Protein AF-A0A1Y2B9M2-F1 (afdb_monomer)

Structure (mmCIF, N/CA/C/O backbone):
data_AF-A0A1Y2B9M2-F1
#
_entry.id   AF-A0A1Y2B9M2-F1
#
loop_
_atom_site.group_PDB
_atom_site.id
_atom_site.type_symbol
_atom_site.label_atom_id
_atom_site.label_alt_id
_atom_site.label_comp_id
_atom_site.label_asym_id
_atom_site.label_entity_id
_atom_site.label_seq_id
_atom_site.pdbx_PDB_ins_code
_atom_site.Cartn_x
_atom_site.Cartn_y
_atom_site.Cartn_z
_atom_site.occupancy
_atom_site.B_iso_or_equiv
_atom_site.auth_seq_id
_atom_site.auth_comp_id
_atom_site.auth_asym_id
_atom_site.auth_atom_id
_atom_site.pdbx_PDB_model_num
ATOM 1 N N . MET A 1 1 ? -37.437 -50.817 1.098 1.00 38.84 1 MET A N 1
ATOM 2 C CA . MET A 1 1 ? -36.683 -52.017 0.690 1.00 38.84 1 MET A CA 1
ATOM 3 C C . MET A 1 1 ? -35.508 -51.524 -0.132 1.00 38.84 1 MET A C 1
ATOM 5 O O . MET A 1 1 ? -35.801 -50.866 -1.119 1.00 38.84 1 MET A O 1
ATOM 9 N N . ALA A 1 2 ? -34.280 -51.818 0.329 1.00 37.97 2 ALA A N 1
ATOM 10 C CA . ALA A 1 2 ? -32.975 -51.706 -0.355 1.00 37.97 2 ALA A CA 1
ATOM 11 C C . ALA A 1 2 ? -32.556 -50.303 -0.872 1.00 37.97 2 ALA A C 1
ATOM 13 O O . ALA A 1 2 ? -33.348 -49.615 -1.497 1.00 37.97 2 ALA A O 1
ATOM 14 N N . ASP A 1 3 ? -31.346 -49.775 -0.682 1.00 43.47 3 ASP A N 1
ATOM 15 C CA . ASP A 1 3 ? -30.113 -50.264 -0.059 1.00 43.47 3 ASP A CA 1
ATOM 16 C C . ASP A 1 3 ? -29.298 -49.047 0.416 1.00 43.47 3 ASP A C 1
ATOM 18 O O . ASP A 1 3 ? -29.128 -48.070 -0.315 1.00 43.47 3 ASP A O 1
ATOM 22 N N . THR A 1 4 ? -28.794 -49.112 1.646 1.00 46.22 4 THR A N 1
ATOM 23 C CA . THR A 1 4 ? -27.827 -48.170 2.218 1.00 46.22 4 THR A CA 1
ATOM 24 C C . THR A 1 4 ? -26.448 -48.810 2.082 1.00 46.22 4 THR A C 1
ATOM 26 O O . THR A 1 4 ? -26.219 -49.871 2.652 1.00 46.22 4 THR A O 1
ATOM 29 N N . GLN A 1 5 ? -25.535 -48.204 1.318 1.00 53.00 5 GLN A N 1
ATOM 30 C CA . GLN A 1 5 ? -24.128 -48.612 1.325 1.00 53.00 5 GLN A CA 1
ATOM 31 C C . GLN A 1 5 ? -23.406 -47.936 2.497 1.00 53.00 5 GLN A C 1
ATOM 33 O O . GLN A 1 5 ? -23.187 -46.726 2.488 1.00 53.00 5 GLN A O 1
ATOM 38 N N . GLU A 1 6 ? -23.050 -48.736 3.501 1.00 41.62 6 GLU A N 1
ATOM 39 C CA . GLU A 1 6 ? -22.096 -48.395 4.559 1.00 41.62 6 GLU A CA 1
ATOM 40 C C . GLU A 1 6 ? -20.663 -48.399 3.995 1.00 41.62 6 GLU A C 1
ATOM 42 O O . GLU A 1 6 ? -20.224 -49.381 3.393 1.00 41.62 6 GLU A O 1
ATOM 47 N N . GLN A 1 7 ? -19.914 -47.312 4.202 1.00 55.94 7 GLN A N 1
ATOM 48 C CA . GLN A 1 7 ? -18.455 -47.294 4.048 1.00 55.94 7 GLN A CA 1
ATOM 49 C C . GLN A 1 7 ? -17.784 -47.593 5.405 1.00 55.94 7 GLN A C 1
ATOM 51 O O . GLN A 1 7 ? -18.252 -47.091 6.428 1.00 55.94 7 GLN A O 1
ATOM 56 N N . PRO A 1 8 ? -16.695 -48.386 5.440 1.00 54.38 8 PRO A N 1
ATOM 57 C CA . PRO A 1 8 ? -15.994 -48.738 6.675 1.00 54.38 8 PRO A CA 1
ATOM 58 C C . PRO A 1 8 ? -15.143 -47.576 7.236 1.00 54.38 8 PRO A C 1
ATOM 60 O O . PRO A 1 8 ? -14.712 -46.705 6.477 1.00 54.38 8 PRO A O 1
ATOM 63 N N . PRO A 1 9 ? -14.859 -47.565 8.554 1.00 42.72 9 PRO A N 1
ATOM 64 C CA . PRO A 1 9 ? -14.115 -46.495 9.216 1.00 42.72 9 PRO A CA 1
ATOM 65 C C . PRO A 1 9 ? -12.623 -46.506 8.850 1.00 42.72 9 PRO A C 1
ATOM 67 O O . PRO A 1 9 ? -11.963 -47.545 8.892 1.00 42.72 9 PRO A O 1
ATOM 70 N N . VAL A 1 10 ? -12.077 -45.325 8.548 1.00 47.19 10 VAL A N 1
ATOM 71 C CA . VAL A 1 10 ? -10.634 -45.100 8.391 1.00 47.19 10 VAL A CA 1
ATOM 72 C C . VAL A 1 10 ? -10.015 -44.931 9.778 1.00 47.19 10 VAL A C 1
ATOM 74 O O . VAL A 1 10 ? -10.358 -44.013 10.521 1.00 47.19 10 VAL A O 1
ATOM 77 N N . VAL A 1 11 ? -9.123 -45.855 10.129 1.00 44.16 11 VAL A N 1
ATOM 78 C CA . VAL A 1 11 ? -8.365 -45.866 11.382 1.00 44.16 11 VAL A CA 1
ATOM 79 C C . VAL A 1 11 ? -7.271 -44.797 11.340 1.00 44.16 11 VAL A C 1
ATOM 81 O O . VAL A 1 11 ? -6.486 -44.725 10.398 1.00 44.16 11 VAL A O 1
ATOM 84 N N . VAL A 1 12 ? -7.248 -43.988 12.397 1.00 42.03 12 VAL A N 1
ATOM 85 C CA . VAL A 1 12 ? -6.219 -43.008 12.756 1.00 42.03 12 VAL A CA 1
ATOM 86 C C . VAL A 1 12 ? -4.921 -43.734 13.120 1.00 42.03 12 VAL A C 1
ATOM 88 O O . VAL A 1 12 ? -4.940 -44.649 13.941 1.00 42.03 12 VAL A O 1
ATOM 91 N N . THR A 1 13 ? -3.790 -43.298 12.566 1.00 44.53 13 THR A N 1
ATOM 92 C CA . THR A 1 13 ? -2.457 -43.637 13.088 1.00 44.53 13 THR A CA 1
ATOM 93 C C . THR A 1 13 ? -1.661 -42.361 13.331 1.00 44.53 13 THR A C 1
ATOM 95 O O . THR A 1 13 ? -1.269 -41.686 12.380 1.00 44.53 13 THR A O 1
ATOM 98 N N . ASP A 1 14 ? -1.441 -42.062 14.612 1.00 39.34 14 ASP A N 1
ATOM 99 C CA . ASP A 1 14 ? -0.510 -41.051 15.116 1.00 39.34 14 ASP A CA 1
ATOM 100 C C . ASP A 1 14 ? 0.949 -41.429 14.796 1.00 39.34 14 ASP A C 1
ATOM 102 O O . ASP A 1 14 ? 1.331 -42.593 14.967 1.00 39.34 14 ASP A O 1
ATOM 106 N N . PRO A 1 15 ? 1.809 -40.478 14.393 1.00 45.75 15 PRO A N 1
ATOM 107 C CA . PRO A 1 15 ? 3.250 -40.674 14.439 1.00 45.75 15 PRO A CA 1
ATOM 108 C C . PRO A 1 15 ? 3.789 -40.544 15.876 1.00 45.75 15 PRO A C 1
ATOM 110 O O . PRO A 1 15 ? 3.419 -39.652 16.637 1.00 45.75 15 PRO A O 1
ATOM 113 N N . ALA A 1 16 ? 4.680 -41.475 16.218 1.00 40.81 16 ALA A N 1
ATOM 114 C CA . ALA A 1 16 ? 5.280 -41.696 17.531 1.00 40.81 16 ALA A CA 1
ATOM 115 C C . ALA A 1 16 ? 6.116 -40.513 18.080 1.00 40.81 16 ALA A C 1
ATOM 117 O O . ALA A 1 16 ? 6.712 -39.764 17.300 1.00 40.81 16 ALA A O 1
ATOM 118 N N . PRO A 1 17 ? 6.237 -40.384 19.418 1.00 37.88 17 PRO A N 1
ATOM 119 C CA . PRO A 1 17 ? 7.102 -39.401 20.064 1.00 37.88 17 PRO A CA 1
ATOM 120 C C . PRO A 1 17 ? 8.579 -39.817 19.971 1.00 37.88 17 PRO A C 1
ATOM 122 O O . PRO A 1 17 ? 8.941 -40.950 20.287 1.00 37.88 17 PRO A O 1
ATOM 125 N N . LEU A 1 18 ? 9.440 -38.885 19.556 1.00 35.50 18 LEU A N 1
ATOM 126 C CA . LEU A 1 18 ? 10.893 -39.019 19.667 1.00 35.50 18 LEU A CA 1
ATOM 127 C C . LEU A 1 18 ? 11.309 -38.661 21.095 1.00 35.50 18 LEU A C 1
ATOM 129 O O . LEU A 1 18 ? 11.234 -37.504 21.508 1.00 35.50 18 LEU A O 1
ATOM 133 N N . ASP A 1 19 ? 11.705 -39.695 21.830 1.00 32.53 19 ASP A N 1
ATOM 134 C CA . ASP A 1 19 ? 12.212 -39.626 23.193 1.00 32.53 19 ASP A CA 1
ATOM 135 C C . ASP A 1 19 ? 13.638 -39.056 23.230 1.00 32.53 19 ASP A C 1
ATOM 137 O O . ASP A 1 19 ? 14.485 -39.309 22.367 1.00 32.53 19 ASP A O 1
ATOM 141 N N . THR A 1 20 ? 13.858 -38.253 24.258 1.00 38.84 20 THR A N 1
ATOM 142 C CA . THR A 1 20 ? 15.078 -37.543 24.619 1.00 38.84 20 THR A CA 1
ATOM 143 C C . THR A 1 20 ? 16.126 -38.492 25.191 1.00 38.84 20 THR A C 1
ATOM 145 O O . THR A 1 20 ? 15.830 -39.259 26.101 1.00 38.84 20 THR A O 1
ATOM 148 N N . ALA A 1 21 ? 17.379 -38.371 24.749 1.00 33.94 21 ALA A N 1
ATOM 149 C CA . ALA A 1 21 ? 18.516 -38.966 25.447 1.00 33.94 21 ALA A CA 1
ATOM 150 C C . ALA A 1 21 ? 19.680 -37.967 25.551 1.00 33.94 21 ALA A C 1
ATOM 152 O O . ALA A 1 21 ? 20.324 -37.621 24.563 1.00 33.94 21 ALA A O 1
ATOM 153 N N . ASP A 1 22 ? 19.874 -37.500 26.785 1.00 34.47 22 ASP A N 1
ATOM 154 C CA . ASP A 1 22 ? 21.127 -37.161 27.464 1.00 34.47 22 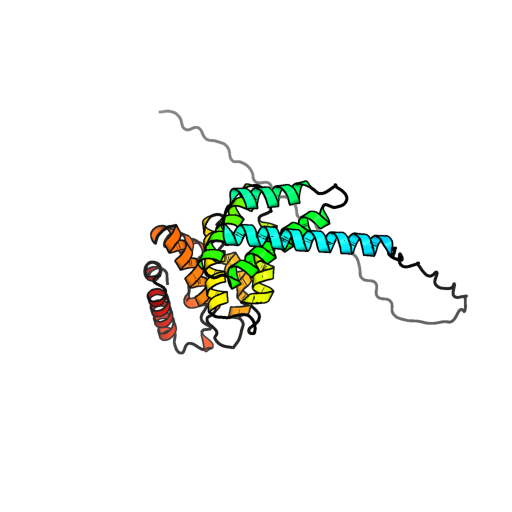ASP A CA 1
ATOM 155 C C . ASP A 1 22 ? 22.356 -36.772 26.623 1.00 34.47 22 ASP A C 1
ATOM 157 O O . ASP A 1 22 ? 23.099 -37.624 26.133 1.00 34.47 22 ASP A O 1
ATOM 161 N N . VAL A 1 23 ? 22.716 -35.484 26.666 1.00 35.38 23 VAL A N 1
ATOM 162 C CA . VAL A 1 23 ? 24.133 -35.089 26.666 1.00 35.38 23 VAL A CA 1
ATOM 163 C C . VAL A 1 23 ? 24.417 -34.264 27.915 1.00 35.38 23 VAL A C 1
ATOM 165 O O . VAL A 1 23 ? 24.068 -33.094 28.053 1.00 35.38 23 VAL A O 1
ATOM 168 N N . LYS A 1 24 ? 25.051 -34.968 28.847 1.00 32.88 24 LYS A N 1
ATOM 169 C CA . LYS A 1 24 ? 25.555 -34.550 30.148 1.00 32.88 24 LYS A CA 1
ATOM 170 C C . LYS A 1 24 ? 26.521 -33.367 30.028 1.00 32.88 24 LYS A C 1
ATOM 172 O O . LYS A 1 24 ? 27.516 -33.435 29.310 1.00 32.88 24 LYS A O 1
ATOM 177 N N . ALA A 1 25 ? 26.249 -32.321 30.804 1.00 33.00 25 ALA A N 1
ATOM 178 C CA . ALA A 1 25 ? 27.168 -31.224 31.067 1.00 33.00 25 ALA A CA 1
ATOM 179 C C . ALA A 1 25 ? 28.419 -31.727 31.810 1.00 33.00 25 ALA A C 1
ATOM 181 O O . ALA A 1 25 ? 28.311 -32.447 32.806 1.00 33.00 25 ALA A O 1
ATOM 182 N N . ALA A 1 26 ? 29.601 -31.316 31.353 1.00 33.41 26 ALA A N 1
ATOM 183 C CA . ALA A 1 26 ? 30.849 -31.457 32.093 1.00 33.41 26 ALA A CA 1
ATOM 184 C C . ALA A 1 26 ? 31.453 -30.067 32.329 1.00 33.41 26 ALA A C 1
ATOM 186 O O . ALA A 1 26 ? 32.023 -29.461 31.425 1.00 33.41 26 ALA A O 1
ATOM 187 N N . SER A 1 27 ? 31.300 -29.579 33.561 1.00 30.22 27 SER A N 1
ATOM 188 C CA . SER A 1 27 ? 32.094 -28.493 34.141 1.00 30.22 27 SER A CA 1
ATOM 189 C C . SER A 1 27 ? 33.513 -28.972 34.426 1.00 30.22 27 SER A C 1
ATOM 191 O O . SER A 1 27 ? 33.665 -30.025 35.044 1.00 30.22 27 SER A O 1
ATOM 193 N N . ILE A 1 28 ? 34.527 -28.167 34.091 1.00 34.16 28 ILE A N 1
ATOM 194 C CA . ILE A 1 28 ? 35.846 -28.206 34.744 1.00 34.16 28 ILE A CA 1
ATOM 195 C C . ILE A 1 28 ? 36.401 -26.770 34.861 1.00 34.16 28 ILE A C 1
ATOM 197 O O . ILE A 1 28 ? 36.846 -26.184 33.880 1.00 34.16 28 ILE A O 1
ATOM 201 N N . GLU A 1 29 ? 36.395 -26.236 36.082 1.00 32.69 29 GLU A N 1
ATOM 202 C CA . GLU A 1 29 ? 37.410 -25.322 36.647 1.00 32.69 29 GLU A CA 1
ATOM 203 C C . GLU A 1 29 ? 38.275 -26.197 37.592 1.00 32.69 29 GLU A C 1
ATOM 205 O O . GLU A 1 29 ? 37.741 -27.145 38.163 1.00 32.69 29 GLU A O 1
ATOM 210 N N . ALA A 1 30 ? 39.580 -26.036 37.847 1.00 29.27 30 ALA A N 1
ATOM 211 C CA . ALA A 1 30 ? 40.560 -24.976 37.613 1.00 29.27 30 ALA A CA 1
ATOM 212 C C . ALA A 1 30 ? 42.012 -25.556 37.541 1.00 29.27 30 ALA A C 1
ATOM 214 O O . ALA A 1 30 ? 42.224 -26.747 37.750 1.00 29.27 30 ALA A O 1
ATOM 215 N N . ALA A 1 31 ? 42.965 -24.656 37.243 1.00 32.72 31 ALA A N 1
ATOM 216 C CA . ALA A 1 31 ? 44.422 -24.711 36.952 1.00 32.72 31 ALA A CA 1
ATOM 217 C C . ALA A 1 31 ? 45.365 -25.418 37.987 1.00 32.72 31 ALA A C 1
ATOM 219 O O . ALA A 1 31 ? 44.841 -25.993 38.939 1.00 32.72 31 ALA A O 1
ATOM 220 N N . PRO A 1 32 ? 46.734 -25.325 37.939 1.00 48.88 32 PRO A N 1
ATOM 221 C CA . PRO A 1 32 ? 47.685 -24.733 36.961 1.00 48.88 32 PRO A CA 1
ATOM 222 C C . PRO A 1 32 ? 48.931 -25.618 36.630 1.00 48.88 32 PRO A C 1
ATOM 224 O O . PRO A 1 32 ? 49.145 -26.648 37.255 1.00 48.88 32 PRO A O 1
ATOM 227 N N . SER A 1 33 ? 49.800 -25.193 35.693 1.00 33.22 33 SER A N 1
ATOM 228 C CA . SER A 1 33 ? 51.284 -25.186 35.832 1.00 33.22 33 SER A CA 1
ATOM 229 C C . SER A 1 33 ? 52.002 -25.036 34.480 1.00 33.22 33 SER A C 1
ATOM 231 O O . SER A 1 33 ? 51.702 -25.726 33.511 1.00 33.22 33 SER A O 1
ATOM 233 N N . SER A 1 34 ? 52.984 -24.133 34.465 1.00 35.25 34 SER A N 1
ATOM 234 C CA . SER A 1 34 ? 53.901 -23.778 33.381 1.00 35.25 34 SER A CA 1
ATOM 235 C C . SER A 1 34 ? 54.494 -24.948 32.594 1.00 35.25 34 SER A C 1
ATOM 237 O O . SER A 1 34 ? 55.164 -25.810 33.161 1.00 35.25 34 SER A O 1
ATOM 239 N N . ALA A 1 35 ? 54.421 -24.848 31.268 1.00 36.62 35 ALA A N 1
ATOM 240 C CA . ALA A 1 35 ? 55.460 -25.342 30.373 1.00 36.62 35 ALA A CA 1
ATOM 241 C C . ALA A 1 35 ? 55.531 -24.432 29.139 1.00 36.62 35 ALA A C 1
ATOM 243 O O . ALA A 1 35 ? 54.635 -24.405 28.300 1.00 36.62 35 ALA A O 1
ATOM 244 N N . THR A 1 36 ? 56.601 -23.648 29.080 1.00 42.94 36 THR A N 1
ATOM 245 C CA . THR A 1 36 ? 57.046 -22.856 27.936 1.00 42.94 36 THR A CA 1
ATOM 246 C C . THR A 1 36 ? 57.156 -23.735 26.691 1.00 42.94 36 THR A C 1
ATOM 248 O O . THR A 1 36 ? 57.961 -24.661 26.693 1.00 42.94 36 THR A O 1
ATOM 251 N N . LEU A 1 37 ? 56.422 -23.427 25.617 1.00 32.72 37 LEU A N 1
ATOM 252 C CA . LEU A 1 37 ? 56.759 -23.892 24.269 1.00 32.72 37 LEU A CA 1
ATOM 253 C C . LEU A 1 37 ? 56.249 -22.893 23.214 1.00 32.72 37 LEU A C 1
ATOM 255 O O . LEU A 1 37 ? 55.163 -22.339 23.338 1.00 32.72 37 LEU A O 1
ATOM 259 N N . CYS A 1 38 ? 57.107 -22.642 22.227 1.00 30.00 38 CYS A N 1
ATOM 260 C CA . CYS A 1 38 ? 57.086 -21.607 21.194 1.00 30.00 38 CYS A CA 1
ATOM 261 C C . CYS A 1 38 ? 55.719 -21.230 20.591 1.00 30.00 38 CYS A C 1
ATOM 263 O O . CYS A 1 38 ? 54.981 -22.085 20.112 1.00 30.00 38 CYS A O 1
ATOM 265 N N . VAL A 1 39 ? 55.472 -19.919 20.503 1.00 36.00 39 VAL A N 1
ATOM 266 C CA . VAL A 1 39 ? 54.477 -19.300 19.613 1.00 36.00 39 VAL A CA 1
ATOM 267 C C . VAL A 1 39 ? 54.923 -19.514 18.159 1.00 36.00 39 VAL A C 1
ATOM 269 O O . VAL A 1 39 ? 56.012 -19.051 17.816 1.00 36.00 39 VAL A O 1
ATOM 272 N N . PRO A 1 40 ? 54.134 -20.160 17.282 1.00 37.09 40 PRO A N 1
ATOM 273 C CA . PRO A 1 40 ? 54.216 -19.891 15.861 1.00 37.09 40 PRO A CA 1
ATOM 274 C C . PRO A 1 40 ? 53.443 -18.602 15.581 1.00 37.09 40 PRO A C 1
ATOM 276 O O . PRO A 1 40 ? 52.275 -18.456 15.939 1.00 37.09 40 PRO A O 1
ATOM 279 N N . GLU A 1 41 ? 54.164 -17.668 14.978 1.00 38.72 41 GLU A N 1
ATOM 280 C CA . GLU A 1 41 ? 53.697 -16.479 14.276 1.00 38.72 41 GLU A CA 1
ATOM 281 C C . GLU A 1 41 ? 52.326 -16.705 13.623 1.00 38.72 41 GLU A C 1
ATOM 283 O O . GLU A 1 41 ? 52.119 -17.685 12.902 1.00 38.72 41 GLU A O 1
ATOM 288 N N . ALA A 1 42 ? 51.379 -15.809 13.907 1.00 37.56 42 ALA A N 1
ATOM 289 C CA . ALA A 1 42 ? 50.116 -15.762 13.196 1.00 37.56 42 ALA A CA 1
ATOM 290 C C . ALA A 1 42 ? 50.427 -15.616 11.704 1.00 37.56 42 ALA A C 1
ATOM 292 O O . ALA A 1 42 ? 50.957 -14.594 11.275 1.00 37.56 42 ALA A O 1
ATOM 293 N N . ALA A 1 43 ? 50.124 -16.653 10.924 1.00 38.12 43 ALA A N 1
ATOM 294 C CA . ALA A 1 43 ? 50.061 -16.519 9.485 1.00 38.12 43 ALA A CA 1
ATOM 295 C C . ALA A 1 43 ? 48.956 -15.502 9.185 1.00 38.12 43 ALA A C 1
ATOM 297 O O . ALA A 1 43 ? 47.771 -15.796 9.361 1.00 38.12 43 ALA A O 1
ATOM 298 N N . ASP A 1 44 ? 49.376 -14.301 8.790 1.00 38.25 44 ASP A N 1
ATOM 299 C CA . ASP A 1 44 ? 48.565 -13.321 8.083 1.00 38.25 44 ASP A CA 1
ATOM 300 C C . ASP A 1 44 ? 47.769 -14.061 7.004 1.00 38.25 44 ASP A C 1
ATOM 302 O O . ASP A 1 44 ? 48.321 -14.524 6.004 1.00 38.25 44 ASP A O 1
ATOM 306 N N . ILE A 1 45 ? 46.463 -14.210 7.214 1.00 44.28 45 ILE A N 1
ATOM 307 C CA . ILE A 1 45 ? 45.559 -14.541 6.121 1.00 44.28 45 ILE A CA 1
ATOM 308 C C . ILE A 1 45 ? 45.449 -13.240 5.323 1.00 44.28 45 ILE A C 1
ATOM 310 O O . ILE A 1 45 ? 44.912 -12.264 5.857 1.00 44.28 45 ILE A O 1
ATOM 314 N N . PRO A 1 46 ? 45.953 -13.169 4.078 1.00 40.38 46 PRO A N 1
ATOM 315 C CA . PRO A 1 46 ? 45.771 -11.977 3.277 1.00 40.38 46 PRO A CA 1
ATOM 316 C C . PRO A 1 46 ? 44.268 -11.801 3.068 1.00 40.38 46 PRO A C 1
ATOM 318 O O . PRO A 1 46 ? 43.603 -12.632 2.448 1.00 40.38 46 PRO A O 1
ATOM 321 N N . THR A 1 47 ? 43.729 -10.715 3.617 1.00 47.00 47 THR A N 1
ATOM 322 C CA . THR A 1 47 ? 42.406 -10.230 3.225 1.00 47.00 47 THR A CA 1
ATOM 323 C C . THR A 1 47 ? 42.457 -10.059 1.704 1.00 47.00 47 THR A C 1
ATOM 325 O O . THR A 1 47 ? 43.410 -9.431 1.232 1.00 47.00 47 THR A O 1
ATOM 328 N N . PRO A 1 48 ? 41.523 -10.623 0.915 1.00 39.78 48 PRO A N 1
ATOM 329 C CA . PRO A 1 48 ? 41.539 -10.433 -0.526 1.00 39.78 48 PRO A CA 1
ATOM 330 C C . PRO A 1 48 ? 41.515 -8.933 -0.815 1.00 39.78 48 PRO A C 1
ATOM 332 O O . PRO A 1 48 ? 40.549 -8.242 -0.492 1.00 39.78 48 PRO A O 1
ATOM 335 N N . ILE A 1 49 ? 42.613 -8.414 -1.359 1.00 52.25 49 ILE A N 1
ATOM 336 C CA . ILE A 1 49 ? 42.687 -7.038 -1.832 1.00 52.25 49 ILE A CA 1
ATOM 337 C C . ILE A 1 49 ? 41.782 -7.000 -3.062 1.00 52.25 49 ILE A C 1
ATOM 339 O O . ILE A 1 49 ? 42.164 -7.503 -4.119 1.00 52.25 49 ILE A O 1
ATOM 343 N N . GLU A 1 50 ? 40.564 -6.471 -2.910 1.00 49.81 50 GLU A N 1
ATOM 344 C CA . GLU A 1 50 ? 39.704 -6.137 -4.048 1.00 49.81 50 GLU A CA 1
ATOM 345 C C . GLU A 1 50 ? 40.528 -5.324 -5.044 1.00 49.81 50 GLU A C 1
ATOM 347 O O . GLU A 1 50 ? 41.062 -4.259 -4.713 1.00 49.81 50 GLU A O 1
ATOM 352 N N . GLN A 1 51 ? 40.676 -5.859 -6.253 1.00 49.00 51 GLN A N 1
ATOM 353 C CA . GLN A 1 51 ? 41.505 -5.230 -7.265 1.00 49.00 51 GLN A CA 1
ATOM 354 C C . GLN A 1 51 ? 40.894 -3.871 -7.656 1.00 49.00 51 GLN A C 1
ATOM 356 O O . GLN A 1 51 ? 39.671 -3.769 -7.794 1.00 49.00 51 GLN A O 1
ATOM 361 N N . PRO A 1 52 ? 41.708 -2.821 -7.863 1.00 55.94 52 PRO A N 1
ATOM 362 C CA . PRO A 1 52 ? 41.228 -1.498 -8.268 1.00 55.94 52 PRO A CA 1
ATOM 363 C C . PRO A 1 52 ? 40.300 -1.537 -9.493 1.00 55.94 52 PRO A C 1
ATOM 365 O O . PRO A 1 52 ? 39.290 -0.841 -9.516 1.00 55.94 52 PRO A O 1
ATOM 368 N N . GLU A 1 53 ? 40.585 -2.424 -10.453 1.00 53.91 53 GLU A N 1
ATOM 369 C CA . GLU A 1 53 ? 39.773 -2.628 -11.661 1.00 53.91 53 GLU A CA 1
ATOM 370 C C . GLU A 1 53 ? 38.370 -3.183 -11.355 1.00 53.91 53 GLU A C 1
ATOM 372 O O . GLU A 1 53 ? 37.400 -2.792 -12.002 1.00 53.91 53 GLU A O 1
ATOM 377 N N . GLN A 1 54 ? 38.224 -4.035 -10.332 1.00 54.25 54 GLN A N 1
ATOM 378 C CA . GLN A 1 54 ? 36.917 -4.529 -9.876 1.00 54.25 54 GLN A CA 1
ATOM 379 C C . GLN A 1 54 ? 36.095 -3.424 -9.206 1.00 54.25 54 GLN A C 1
ATOM 381 O O . GLN A 1 54 ? 34.885 -3.342 -9.422 1.00 54.25 54 GLN A O 1
ATOM 386 N N . ARG A 1 55 ? 36.735 -2.536 -8.435 1.00 53.69 55 ARG A N 1
ATOM 387 C CA . ARG A 1 55 ? 36.056 -1.378 -7.828 1.00 53.69 55 ARG A CA 1
ATOM 388 C C . ARG A 1 55 ? 35.594 -0.373 -8.877 1.00 53.69 55 ARG A C 1
ATOM 390 O O . ARG A 1 55 ? 34.484 0.141 -8.778 1.00 53.69 55 ARG A O 1
ATOM 397 N N . GLU A 1 56 ? 36.412 -0.129 -9.895 1.00 58.03 56 GLU A N 1
ATOM 398 C CA . GLU A 1 56 ? 36.087 0.795 -10.982 1.00 58.03 56 GLU A CA 1
ATOM 399 C C . GLU A 1 56 ? 34.963 0.247 -11.881 1.00 58.03 56 GLU A C 1
ATOM 401 O O . GLU A 1 56 ? 34.027 0.977 -12.204 1.00 58.03 56 GLU A O 1
ATOM 406 N N . GLN A 1 57 ? 34.968 -1.056 -12.193 1.00 59.62 57 GLN A N 1
ATOM 407 C CA . GLN A 1 57 ? 33.868 -1.709 -12.919 1.00 59.62 57 GLN A CA 1
ATOM 408 C C . GLN A 1 57 ? 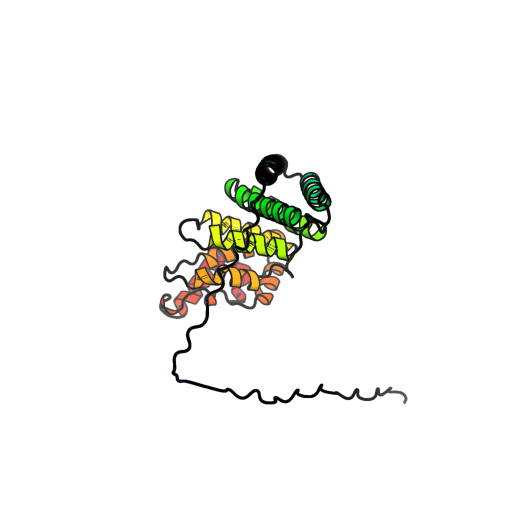32.554 -1.697 -12.129 1.00 59.62 57 GLN A C 1
ATOM 410 O O . GLN 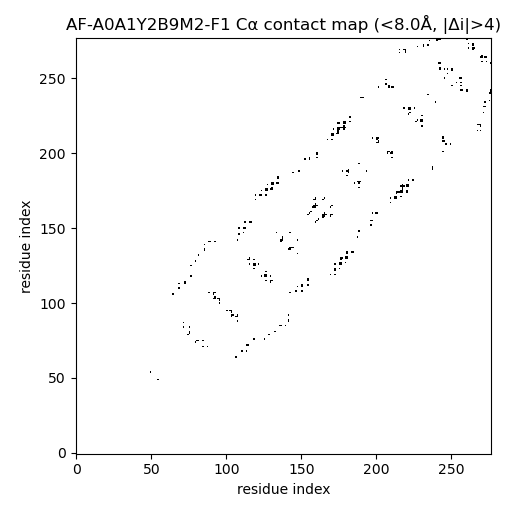A 1 57 ? 31.515 -1.353 -12.694 1.00 59.62 57 GLN A O 1
ATOM 415 N N . THR A 1 58 ? 32.605 -1.984 -10.823 1.00 59.00 58 THR A N 1
ATOM 416 C CA . THR A 1 58 ? 31.417 -1.946 -9.952 1.00 59.00 58 THR A CA 1
ATOM 417 C C . THR A 1 58 ? 30.828 -0.534 -9.887 1.00 59.00 58 THR A C 1
ATOM 419 O O . THR A 1 58 ? 29.625 -0.359 -10.052 1.00 59.00 58 THR A O 1
ATOM 422 N N . ALA A 1 59 ? 31.668 0.498 -9.750 1.00 58.38 59 ALA A N 1
ATOM 423 C CA . ALA A 1 59 ? 31.219 1.892 -9.716 1.00 58.38 59 ALA A CA 1
ATOM 424 C C . ALA A 1 59 ? 30.581 2.355 -11.044 1.00 58.38 59 ALA A C 1
ATOM 426 O O . ALA A 1 59 ? 29.591 3.092 -11.042 1.00 58.38 59 ALA A O 1
ATOM 427 N N . ILE A 1 60 ? 31.114 1.913 -12.189 1.00 61.69 60 ILE A N 1
ATOM 428 C CA . ILE A 1 60 ? 30.534 2.204 -13.511 1.00 61.69 60 ILE A CA 1
ATOM 429 C C . ILE A 1 60 ? 29.175 1.510 -13.673 1.00 61.69 60 ILE A C 1
ATOM 431 O O . ILE A 1 60 ? 28.246 2.094 -14.237 1.00 61.69 60 ILE A O 1
ATOM 435 N N . GLU A 1 61 ? 29.043 0.276 -13.190 1.00 66.69 61 GLU A N 1
ATOM 436 C CA . GLU A 1 61 ? 27.797 -0.485 -13.260 1.00 66.69 61 GLU A CA 1
ATOM 437 C C . GLU A 1 61 ? 26.709 0.117 -12.356 1.00 66.69 61 GLU A C 1
ATOM 439 O O . GLU A 1 61 ? 25.589 0.337 -12.820 1.00 66.69 61 GLU A O 1
ATOM 444 N N . GLU A 1 62 ? 27.052 0.516 -11.128 1.00 67.69 62 GLU A N 1
ATOM 445 C CA . GLU A 1 62 ? 26.146 1.225 -10.212 1.00 67.69 62 GLU A CA 1
ATOM 446 C C . GLU A 1 62 ? 25.683 2.578 -10.782 1.00 67.69 62 GLU A C 1
ATOM 448 O O . GLU A 1 62 ? 24.507 2.938 -10.675 1.00 67.69 62 GLU A O 1
ATOM 453 N N . SER A 1 63 ? 26.572 3.315 -11.457 1.00 69.62 63 SER A N 1
ATOM 454 C CA . SER A 1 63 ? 26.217 4.575 -12.123 1.00 69.62 63 SER A CA 1
ATOM 455 C C . SER A 1 63 ? 25.224 4.368 -13.274 1.00 69.62 63 SER A C 1
ATOM 457 O O . SER A 1 63 ? 24.241 5.107 -13.381 1.00 69.62 63 SER A O 1
ATOM 459 N N . LYS A 1 64 ? 25.426 3.335 -14.106 1.00 73.06 64 LYS A N 1
ATOM 460 C CA . LYS A 1 64 ? 24.498 2.983 -15.195 1.00 73.06 64 LYS A CA 1
ATOM 461 C C . LYS A 1 64 ? 23.140 2.529 -14.663 1.00 73.06 64 LYS A C 1
ATOM 463 O O . LYS A 1 64 ? 22.113 2.933 -15.204 1.00 73.06 64 LYS A O 1
ATOM 468 N N . GLN A 1 65 ? 23.131 1.739 -13.591 1.00 72.31 65 GLN A N 1
ATOM 469 C CA . GLN A 1 65 ? 21.905 1.301 -12.923 1.00 72.31 65 GLN A CA 1
ATOM 470 C C . GLN A 1 65 ? 21.119 2.491 -12.354 1.00 72.31 65 GLN A C 1
ATOM 472 O O . GLN A 1 65 ? 19.917 2.596 -12.581 1.00 72.31 65 GLN A O 1
ATOM 477 N N . SER A 1 66 ? 21.792 3.439 -11.698 1.00 75.38 66 SER A N 1
ATOM 478 C CA . SER A 1 66 ? 21.158 4.654 -11.165 1.00 75.38 66 SER A CA 1
ATOM 479 C C . SER A 1 66 ? 20.511 5.524 -12.257 1.00 75.38 66 SER A C 1
ATOM 481 O O . SER A 1 66 ? 19.377 5.997 -12.105 1.00 75.38 66 SER A O 1
ATOM 483 N N . ALA A 1 67 ? 21.184 5.682 -13.403 1.00 81.94 67 ALA A N 1
ATOM 484 C CA . ALA A 1 67 ? 20.629 6.395 -14.555 1.00 81.94 67 ALA A CA 1
ATOM 485 C C . ALA A 1 67 ? 19.386 5.688 -15.127 1.00 81.94 67 ALA A C 1
ATOM 487 O O . ALA A 1 67 ? 18.370 6.339 -15.375 1.00 81.94 67 ALA A O 1
ATOM 488 N N . ALA A 1 68 ? 19.438 4.359 -15.259 1.00 81.19 68 ALA A N 1
ATOM 489 C CA . ALA A 1 68 ? 18.330 3.546 -15.755 1.00 81.19 68 ALA A CA 1
ATOM 490 C C . ALA A 1 68 ? 17.095 3.594 -14.835 1.00 81.19 68 ALA A C 1
ATOM 492 O O . ALA A 1 68 ? 15.966 3.705 -15.322 1.00 81.19 68 ALA A O 1
ATOM 493 N N . VAL A 1 69 ? 17.292 3.572 -13.509 1.00 85.06 69 VAL A N 1
ATOM 494 C CA . VAL A 1 69 ? 16.207 3.766 -12.529 1.00 85.06 69 VAL A CA 1
ATOM 495 C C . VAL A 1 69 ? 15.572 5.140 -12.721 1.00 85.06 69 VAL A C 1
ATOM 497 O O . VAL A 1 69 ? 14.357 5.241 -12.860 1.00 85.06 69 VAL A O 1
ATOM 500 N N . THR A 1 70 ? 16.383 6.195 -12.800 1.00 86.62 70 THR A N 1
ATOM 501 C CA . THR A 1 70 ? 15.886 7.570 -12.960 1.00 86.62 70 THR A CA 1
ATOM 502 C C . THR A 1 70 ? 15.064 7.739 -14.240 1.00 86.62 70 THR A C 1
ATOM 504 O O . THR A 1 70 ? 13.979 8.321 -14.211 1.00 86.62 70 THR A O 1
ATOM 507 N N . GLU A 1 71 ? 15.544 7.209 -15.366 1.00 88.69 71 GLU A N 1
ATOM 508 C CA . GLU A 1 71 ? 14.823 7.237 -16.642 1.00 88.69 71 GLU A CA 1
ATOM 509 C C . GLU A 1 71 ? 13.492 6.475 -16.566 1.00 88.69 71 GLU A C 1
ATOM 511 O O . GLU A 1 71 ? 12.449 6.999 -16.963 1.00 88.69 71 GLU A O 1
ATOM 516 N N . THR A 1 72 ? 13.513 5.270 -15.993 1.00 89.50 72 THR A N 1
ATOM 517 C CA . THR A 1 72 ? 12.325 4.422 -15.813 1.00 89.50 72 THR A CA 1
ATOM 518 C C . THR A 1 72 ? 11.259 5.128 -14.973 1.00 89.50 72 THR A C 1
ATOM 520 O O . THR A 1 72 ? 10.097 5.202 -15.376 1.00 89.50 72 THR A O 1
ATOM 523 N N . LEU A 1 73 ? 11.650 5.723 -13.841 1.00 92.31 73 LEU A N 1
ATOM 524 C CA . LEU A 1 73 ? 10.741 6.477 -12.972 1.00 92.31 73 LEU A CA 1
ATOM 525 C C . LEU A 1 73 ? 10.158 7.699 -13.684 1.00 92.31 73 LEU A C 1
ATOM 527 O O . LEU A 1 73 ? 8.955 7.946 -13.599 1.00 92.31 73 LEU A O 1
ATOM 531 N N . ASN A 1 74 ? 10.985 8.455 -14.409 1.00 92.25 74 ASN A N 1
ATOM 532 C CA . ASN A 1 74 ? 10.517 9.624 -15.150 1.00 92.25 74 ASN A CA 1
ATOM 533 C C . ASN A 1 74 ? 9.471 9.239 -16.199 1.00 92.25 74 ASN A C 1
ATOM 535 O O . ASN A 1 74 ? 8.419 9.875 -16.264 1.00 92.25 74 ASN A O 1
ATOM 539 N N . ASN A 1 75 ? 9.718 8.176 -16.964 1.00 93.00 75 ASN A N 1
ATOM 540 C CA . ASN A 1 75 ? 8.770 7.681 -17.958 1.00 93.00 75 ASN A CA 1
ATOM 541 C C . ASN A 1 75 ? 7.466 7.203 -17.304 1.00 93.00 75 ASN A C 1
ATOM 543 O O . ASN A 1 75 ? 6.378 7.569 -17.764 1.00 93.00 75 ASN A O 1
ATOM 547 N N . TRP A 1 76 ? 7.562 6.460 -16.194 1.00 95.62 76 TRP A N 1
ATOM 548 C CA . TRP A 1 76 ? 6.401 6.010 -15.427 1.00 95.62 76 TRP A CA 1
ATOM 549 C C . TRP A 1 76 ? 5.539 7.174 -14.950 1.00 95.62 76 TRP A C 1
ATOM 551 O O . TRP A 1 76 ? 4.347 7.209 -15.230 1.00 95.62 76 TRP A O 1
ATOM 561 N N . PHE A 1 77 ? 6.120 8.164 -14.275 1.00 96.25 77 PHE A N 1
ATOM 562 C CA . PHE A 1 77 ? 5.336 9.256 -13.696 1.00 96.25 77 PHE A CA 1
ATOM 563 C C . PHE A 1 77 ? 4.881 10.310 -14.714 1.00 96.25 77 PHE A C 1
ATOM 565 O O . PHE A 1 77 ? 4.050 11.152 -14.373 1.00 96.25 77 PHE A O 1
ATOM 572 N N . GLN A 1 78 ? 5.397 10.281 -15.946 1.00 95.19 78 GLN A N 1
ATOM 573 C CA . GLN A 1 78 ? 4.890 11.105 -17.047 1.00 95.19 78 GLN A CA 1
ATOM 574 C C . GLN A 1 78 ? 3.698 10.463 -17.758 1.00 95.19 78 GLN A C 1
ATOM 576 O O . GLN A 1 78 ? 2.748 11.159 -18.108 1.00 95.19 78 GLN A O 1
ATOM 581 N N . THR A 1 79 ? 3.754 9.152 -17.992 1.00 94.06 79 THR A N 1
ATOM 582 C CA . THR A 1 79 ? 2.803 8.458 -18.876 1.00 94.06 79 THR A CA 1
ATOM 583 C C . THR A 1 79 ? 1.829 7.556 -18.128 1.00 94.06 79 THR A C 1
ATOM 585 O O . THR A 1 79 ? 0.712 7.342 -18.593 1.00 94.06 79 THR A O 1
ATOM 588 N N . PHE A 1 80 ? 2.240 7.038 -16.969 1.00 94.50 80 PHE A N 1
ATOM 589 C CA . PHE A 1 80 ? 1.616 5.914 -16.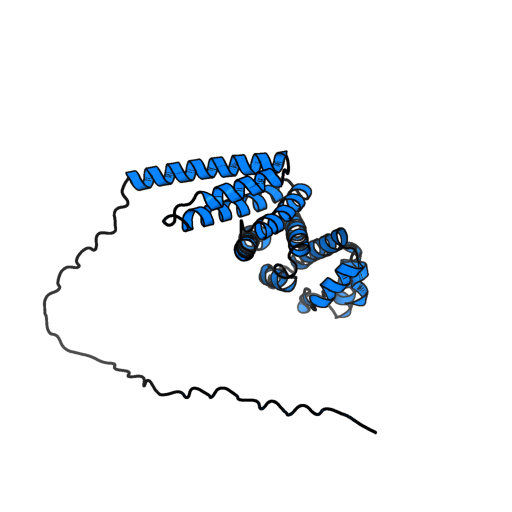273 1.00 94.50 80 PHE A CA 1
ATOM 590 C C . PHE A 1 80 ? 1.338 4.723 -17.203 1.00 94.50 80 PHE A C 1
ATOM 592 O O . PHE A 1 80 ? 0.344 4.016 -17.035 1.00 94.50 80 PHE A O 1
ATOM 599 N N . ASP A 1 81 ? 2.204 4.513 -18.200 1.00 95.38 81 ASP A N 1
ATOM 600 C CA . ASP A 1 81 ? 2.059 3.423 -19.156 1.00 95.38 81 ASP A CA 1
ATOM 601 C C . ASP A 1 81 ? 2.525 2.097 -18.544 1.00 95.38 81 ASP A C 1
ATOM 603 O O . ASP A 1 81 ? 3.713 1.767 -18.495 1.00 95.38 81 ASP A O 1
ATOM 607 N N . GLN A 1 82 ? 1.551 1.345 -18.036 1.00 93.44 82 GLN A N 1
ATOM 608 C CA . GLN A 1 82 ? 1.776 0.088 -17.332 1.00 93.44 82 GLN A CA 1
ATOM 609 C C . GLN A 1 82 ? 2.471 -0.983 -18.199 1.00 93.44 82 GLN A C 1
ATOM 611 O O . GLN A 1 82 ? 3.416 -1.599 -17.707 1.00 93.44 82 GLN A O 1
ATOM 616 N N . PRO A 1 83 ? 2.104 -1.202 -19.479 1.00 93.69 83 PRO A N 1
ATOM 617 C CA . PRO A 1 83 ? 2.811 -2.153 -20.336 1.00 93.69 83 PRO A CA 1
ATOM 618 C C . PRO A 1 83 ? 4.305 -1.845 -20.492 1.00 93.69 83 PRO A C 1
ATOM 620 O O . PRO A 1 83 ? 5.125 -2.758 -20.378 1.00 93.69 83 PRO A O 1
ATOM 623 N N . THR A 1 84 ? 4.677 -0.575 -20.703 1.00 92.62 84 THR A N 1
ATOM 624 C CA . THR A 1 84 ? 6.088 -0.188 -20.861 1.00 92.62 84 THR A CA 1
ATOM 625 C C . THR A 1 84 ? 6.893 -0.450 -19.595 1.00 92.62 84 THR A C 1
ATOM 627 O O . THR A 1 84 ? 7.968 -1.050 -19.678 1.00 92.62 84 THR A O 1
ATOM 630 N N . ILE A 1 85 ? 6.391 -0.058 -18.417 1.00 93.06 85 ILE A N 1
ATOM 631 C CA . ILE A 1 85 ? 7.146 -0.268 -17.175 1.00 93.06 85 ILE A CA 1
ATOM 632 C C . ILE A 1 85 ? 7.251 -1.757 -16.813 1.00 93.06 85 ILE A C 1
ATOM 634 O O . ILE A 1 85 ? 8.311 -2.201 -16.378 1.00 93.06 85 ILE A O 1
ATOM 638 N N . LEU A 1 86 ? 6.208 -2.558 -17.065 1.00 91.81 86 LEU A N 1
ATOM 639 C CA . LEU A 1 86 ? 6.264 -4.011 -16.868 1.00 91.81 86 LEU A CA 1
ATOM 640 C C . LEU A 1 86 ? 7.340 -4.652 -17.756 1.00 91.81 86 LEU A C 1
ATOM 642 O O . LEU A 1 86 ? 8.139 -5.450 -17.266 1.00 91.81 86 LEU A O 1
ATOM 646 N N . ALA A 1 87 ? 7.409 -4.265 -19.034 1.00 90.31 87 ALA A N 1
ATOM 647 C CA . ALA A 1 87 ? 8.428 -4.759 -19.958 1.00 90.31 87 ALA A CA 1
ATOM 648 C C . ALA A 1 87 ? 9.848 -4.361 -19.521 1.00 90.31 87 ALA A C 1
ATOM 650 O O . ALA A 1 87 ? 10.775 -5.165 -19.612 1.00 90.31 87 ALA A O 1
ATOM 651 N N . GLN A 1 88 ? 10.032 -3.144 -19.002 1.00 88.62 88 GLN A N 1
ATOM 652 C CA . GLN A 1 88 ? 11.315 -2.705 -18.446 1.00 88.62 88 GLN A CA 1
ATOM 653 C C . GLN A 1 88 ? 11.728 -3.577 -17.258 1.00 88.62 88 GLN A C 1
ATOM 655 O O . GLN A 1 88 ? 12.823 -4.137 -17.268 1.00 88.62 88 GLN A O 1
ATOM 660 N N . PHE A 1 89 ? 10.837 -3.772 -16.284 1.00 88.38 89 PHE A N 1
ATOM 661 C CA . PHE A 1 89 ? 11.068 -4.654 -15.139 1.00 88.38 89 PHE A CA 1
ATOM 662 C C . PHE A 1 89 ? 11.423 -6.090 -15.564 1.00 88.38 89 PHE A C 1
ATOM 664 O O . PHE A 1 89 ? 12.374 -6.665 -15.037 1.00 88.38 89 PHE A O 1
ATOM 671 N N . GLN A 1 90 ? 10.718 -6.647 -16.554 1.00 86.31 90 GLN A N 1
ATOM 672 C CA . GLN A 1 90 ? 11.000 -7.980 -17.101 1.00 86.31 90 GLN A CA 1
ATOM 673 C C . GLN A 1 90 ? 12.376 -8.063 -17.754 1.00 86.31 90 GLN A C 1
ATOM 675 O O . GLN A 1 90 ? 13.111 -9.017 -17.509 1.00 86.31 90 GLN A O 1
ATOM 680 N N . ASN A 1 91 ? 12.747 -7.058 -18.548 1.00 84.50 91 ASN A N 1
ATOM 681 C CA . ASN A 1 91 ? 14.068 -6.999 -19.161 1.00 84.50 91 ASN A CA 1
ATOM 682 C C . ASN A 1 91 ? 15.152 -7.007 -18.078 1.00 84.50 91 ASN A C 1
ATOM 684 O O . ASN A 1 91 ? 16.065 -7.826 -18.136 1.00 84.50 91 ASN A O 1
ATOM 688 N N . TYR A 1 92 ? 15.028 -6.167 -17.048 1.00 79.75 92 TYR A N 1
ATOM 689 C CA . TYR A 1 92 ? 16.009 -6.123 -15.961 1.00 79.75 92 TYR A CA 1
ATOM 690 C C . TYR A 1 92 ? 16.095 -7.438 -15.176 1.00 79.75 92 TYR A C 1
ATOM 692 O O . TYR A 1 92 ? 17.197 -7.858 -14.826 1.00 79.75 92 TYR A O 1
ATOM 700 N N . ALA A 1 93 ? 14.968 -8.118 -14.953 1.00 76.75 93 ALA A N 1
ATOM 701 C CA . ALA A 1 93 ? 14.955 -9.443 -14.339 1.00 76.75 93 ALA A CA 1
ATOM 702 C C . ALA A 1 93 ? 15.628 -10.509 -15.232 1.00 76.75 93 ALA A C 1
ATOM 704 O O . ALA A 1 93 ? 16.328 -11.383 -14.727 1.00 76.75 93 ALA A O 1
ATOM 705 N N . ALA A 1 94 ? 15.473 -10.414 -16.558 1.00 73.75 94 ALA A N 1
ATOM 706 C CA . ALA A 1 94 ? 16.010 -11.372 -17.527 1.00 73.75 94 ALA A CA 1
ATOM 707 C C . ALA A 1 94 ? 17.505 -11.182 -17.862 1.00 73.75 94 ALA A C 1
ATOM 709 O O . ALA A 1 94 ? 18.154 -12.128 -18.303 1.00 73.75 94 ALA A O 1
ATOM 710 N N . TYR A 1 95 ? 18.071 -9.985 -17.670 1.00 59.22 95 TYR A N 1
ATOM 711 C CA . TYR A 1 95 ? 19.438 -9.648 -18.103 1.00 59.22 95 TYR A CA 1
ATOM 712 C C . TYR A 1 95 ? 20.577 -10.211 -17.230 1.00 59.22 95 TYR A C 1
ATOM 714 O O . TYR A 1 95 ? 21.741 -9.913 -17.500 1.00 59.22 95 TYR A O 1
ATOM 722 N N . THR A 1 96 ? 20.305 -11.029 -16.208 1.00 51.41 96 THR A N 1
ATOM 723 C CA . THR A 1 96 ? 21.360 -11.478 -15.283 1.00 51.41 96 THR A CA 1
ATOM 724 C C . THR A 1 96 ? 21.875 -12.889 -15.559 1.00 51.41 96 THR A C 1
ATOM 726 O O . THR A 1 96 ? 21.133 -13.859 -15.671 1.00 51.41 96 THR A O 1
ATOM 729 N N . SER A 1 97 ? 23.203 -12.990 -15.673 1.00 42.81 97 SER A N 1
ATOM 730 C CA . SER A 1 97 ? 23.944 -14.253 -15.731 1.00 42.81 97 SER A CA 1
ATOM 731 C C . SER A 1 97 ? 23.778 -15.022 -14.403 1.00 42.81 97 SER A C 1
ATOM 733 O O . SER A 1 97 ? 23.656 -14.380 -13.354 1.00 42.81 97 SER A O 1
ATOM 735 N N . PRO A 1 98 ? 23.839 -16.368 -14.374 1.00 43.00 98 PRO A N 1
ATOM 736 C CA . PRO A 1 98 ? 23.702 -17.166 -13.145 1.00 43.00 98 PRO A CA 1
ATOM 737 C C . PRO A 1 98 ? 24.714 -16.831 -12.030 1.00 43.00 98 PRO A C 1
ATOM 739 O O . PRO A 1 98 ? 24.492 -17.166 -10.874 1.00 43.00 98 PRO A O 1
ATOM 742 N N . SER A 1 99 ? 25.816 -16.138 -12.340 1.00 44.97 99 SER A N 1
ATOM 743 C CA . SER A 1 99 ? 26.780 -15.621 -11.352 1.00 44.97 99 SER A CA 1
ATOM 744 C C . SER A 1 99 ? 26.362 -14.293 -10.688 1.00 44.97 99 SER A C 1
ATOM 746 O O . SER A 1 99 ? 27.096 -13.775 -9.852 1.00 44.97 99 SER A O 1
ATOM 748 N N . THR A 1 100 ? 25.217 -13.721 -11.074 1.00 55.50 100 THR A N 1
ATOM 749 C CA . THR A 1 100 ? 24.760 -12.348 -10.758 1.00 55.50 100 THR A CA 1
ATOM 750 C C . THR A 1 100 ? 23.299 -12.271 -10.298 1.00 55.50 100 THR A C 1
ATOM 752 O O . THR A 1 100 ? 22.740 -11.188 -10.193 1.00 55.50 100 THR A O 1
ATOM 755 N N . GLU A 1 101 ? 22.662 -13.391 -9.955 1.00 57.12 101 GLU A N 1
ATOM 756 C CA . GLU A 1 101 ? 21.257 -13.433 -9.498 1.00 57.12 101 GLU A CA 1
ATOM 757 C C . GLU A 1 101 ? 20.981 -12.466 -8.316 1.00 57.12 101 GLU A C 1
ATOM 759 O O . GLU A 1 101 ? 19.922 -11.847 -8.209 1.00 57.12 101 GLU A O 1
ATOM 764 N N . SER A 1 102 ? 22.002 -12.238 -7.479 1.00 65.19 102 SER A N 1
ATOM 765 C CA . SER A 1 102 ? 21.998 -11.251 -6.391 1.00 65.19 102 SER A CA 1
ATOM 766 C C . SER A 1 102 ? 21.895 -9.791 -6.872 1.00 65.19 102 SER A C 1
ATOM 768 O O . SER A 1 102 ? 21.206 -8.984 -6.243 1.00 65.19 102 SER A O 1
ATOM 770 N N . SER A 1 103 ? 22.527 -9.425 -7.997 1.00 67.88 103 SER A N 1
ATOM 771 C CA . SER A 1 103 ? 22.505 -8.046 -8.509 1.00 67.88 103 SER A CA 1
ATOM 772 C C . SER A 1 103 ? 21.173 -7.693 -9.176 1.00 67.88 103 SER A C 1
ATOM 774 O O . SER A 1 103 ? 20.668 -6.596 -8.940 1.00 67.88 103 SER A O 1
ATOM 776 N N . ALA A 1 104 ? 20.546 -8.628 -9.903 1.00 71.50 104 ALA A N 1
ATOM 777 C CA . ALA A 1 104 ? 19.193 -8.453 -10.454 1.00 71.50 104 ALA A CA 1
ATOM 778 C C . ALA A 1 104 ? 18.177 -8.192 -9.346 1.00 71.50 104 ALA A C 1
ATOM 780 O O . ALA A 1 104 ? 17.436 -7.209 -9.378 1.00 71.50 104 ALA A O 1
ATOM 781 N N . LYS A 1 105 ? 18.176 -9.058 -8.326 1.00 77.94 105 LYS A N 1
ATOM 782 C CA . LYS A 1 105 ? 17.251 -8.943 -7.200 1.00 77.94 105 LYS A CA 1
ATOM 783 C C . LYS A 1 105 ? 17.444 -7.627 -6.443 1.00 77.94 105 LYS A C 1
ATOM 785 O O . LYS A 1 105 ? 16.465 -6.965 -6.097 1.00 77.94 105 LYS A O 1
ATOM 790 N N . LYS A 1 106 ? 18.698 -7.209 -6.235 1.00 81.19 106 LYS A N 1
ATOM 791 C CA . LYS A 1 106 ? 19.030 -5.915 -5.620 1.00 81.19 106 LYS A CA 1
ATOM 792 C C . LYS A 1 106 ? 18.504 -4.743 -6.455 1.00 81.19 106 LYS A C 1
ATOM 794 O O . LYS A 1 106 ? 17.895 -3.839 -5.891 1.00 81.19 106 LYS A O 1
ATOM 799 N N . PHE A 1 107 ? 18.682 -4.775 -7.774 1.00 82.25 107 PHE A N 1
ATOM 800 C CA . PHE A 1 107 ? 18.201 -3.726 -8.676 1.00 82.25 107 PHE A CA 1
ATOM 801 C C . PHE A 1 107 ? 16.669 -3.621 -8.686 1.00 82.25 107 PHE A C 1
ATOM 803 O O . PHE A 1 107 ? 16.116 -2.536 -8.521 1.00 82.25 107 PHE A O 1
ATOM 810 N N . VAL A 1 108 ? 15.969 -4.751 -8.812 1.00 85.12 108 VAL A N 1
ATOM 811 C CA . VAL A 1 108 ? 14.499 -4.797 -8.770 1.00 85.12 108 VAL A CA 1
ATOM 812 C C . VAL A 1 108 ? 13.979 -4.260 -7.434 1.00 85.12 108 VAL A C 1
ATOM 814 O O . VAL A 1 108 ? 13.070 -3.433 -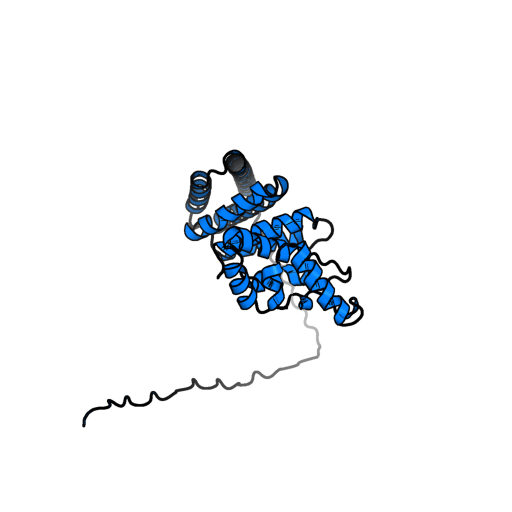7.421 1.00 85.12 108 VAL A O 1
ATOM 817 N N . SER A 1 109 ? 14.600 -4.646 -6.316 1.00 87.06 109 SER A N 1
ATOM 818 C CA . SER A 1 109 ? 14.261 -4.120 -4.988 1.00 87.06 109 SER A CA 1
ATOM 819 C C . SER A 1 109 ? 14.466 -2.602 -4.886 1.00 87.06 109 SER A C 1
ATOM 821 O O . SER A 1 109 ? 13.581 -1.900 -4.395 1.00 87.06 109 SER A O 1
ATOM 823 N N . GLN A 1 110 ? 15.580 -2.075 -5.406 1.00 87.94 110 GLN A N 1
ATOM 824 C CA . GLN A 1 110 ? 15.838 -0.630 -5.459 1.00 87.94 110 GLN A CA 1
ATOM 825 C C . GLN A 1 110 ? 14.795 0.112 -6.298 1.00 87.94 110 GLN A C 1
ATOM 827 O O . GLN A 1 110 ? 14.356 1.196 -5.924 1.00 87.94 110 GLN A O 1
ATOM 832 N N . MET A 1 111 ? 14.374 -0.470 -7.418 1.00 90.50 111 MET A N 1
ATOM 833 C CA . MET A 1 111 ? 13.394 0.142 -8.307 1.00 90.50 111 MET A CA 1
ATOM 834 C C . MET A 1 111 ? 11.985 0.142 -7.705 1.00 90.50 111 MET A C 1
ATOM 836 O O . MET A 1 111 ? 11.290 1.151 -7.814 1.00 90.50 111 MET A O 1
ATOM 840 N N . LEU A 1 112 ? 11.585 -0.935 -7.015 1.00 94.12 112 LEU A N 1
ATOM 841 C CA . LEU A 1 112 ? 10.352 -0.953 -6.220 1.00 94.12 112 LEU A CA 1
ATOM 842 C C . LEU A 1 112 ? 10.382 0.145 -5.152 1.00 94.12 112 LEU A C 1
ATOM 844 O O . LEU A 1 112 ? 9.432 0.917 -5.041 1.00 94.12 112 LEU A O 1
ATOM 848 N N . ASP A 1 113 ? 11.485 0.258 -4.409 1.00 93.44 113 ASP A N 1
ATOM 849 C CA . ASP A 1 113 ? 11.618 1.272 -3.364 1.00 93.44 113 ASP A CA 1
ATOM 850 C C . ASP A 1 113 ? 11.533 2.702 -3.911 1.00 93.44 113 ASP A C 1
ATOM 852 O O . ASP A 1 113 ? 10.830 3.559 -3.365 1.00 93.44 113 ASP A O 1
ATOM 856 N N . ALA A 1 114 ? 12.217 2.952 -5.026 1.00 93.19 114 ALA A N 1
ATOM 857 C CA . ALA A 1 114 ? 12.218 4.252 -5.670 1.00 93.19 114 ALA A CA 1
ATOM 858 C C . ALA A 1 114 ? 10.836 4.604 -6.245 1.00 93.19 114 ALA A C 1
ATOM 860 O O . ALA A 1 114 ? 10.399 5.744 -6.100 1.00 93.19 114 ALA A O 1
ATOM 861 N N . LEU A 1 115 ? 10.106 3.634 -6.813 1.00 95.69 115 LEU A N 1
ATOM 862 C CA . LEU A 1 11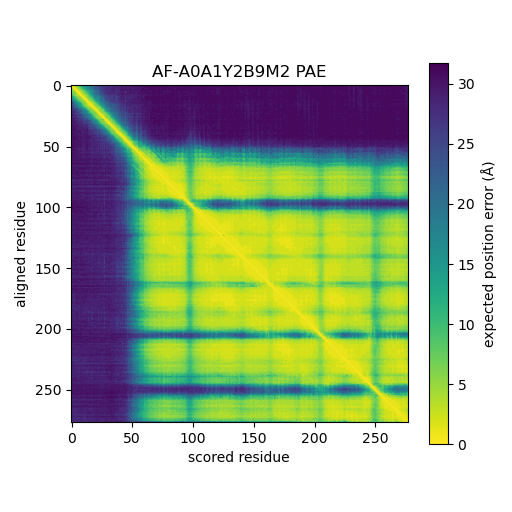5 ? 8.722 3.823 -7.260 1.00 95.69 115 LEU A CA 1
ATOM 863 C C . LEU A 1 115 ? 7.798 4.225 -6.110 1.00 95.69 115 LEU A C 1
ATOM 865 O O . LEU A 1 115 ? 7.033 5.183 -6.249 1.00 95.69 115 LEU A O 1
ATOM 869 N N . VAL A 1 116 ? 7.856 3.511 -4.981 1.00 96.06 116 VAL A N 1
ATOM 870 C CA . VAL A 1 116 ? 7.022 3.830 -3.813 1.00 96.06 116 VAL A CA 1
ATOM 871 C C . VAL A 1 116 ? 7.383 5.214 -3.295 1.00 96.06 116 VAL A C 1
ATOM 873 O O . VAL A 1 116 ? 6.512 6.080 -3.215 1.00 96.06 116 VAL A O 1
ATOM 876 N N . THR A 1 117 ? 8.664 5.459 -3.025 1.00 94.38 117 THR A N 1
ATOM 877 C CA . THR A 1 117 ? 9.137 6.719 -2.441 1.00 94.38 117 THR A CA 1
ATOM 878 C C . THR A 1 117 ? 8.789 7.922 -3.315 1.00 94.38 117 THR A C 1
ATOM 880 O O . THR A 1 117 ? 8.203 8.887 -2.824 1.00 94.38 117 THR A O 1
ATOM 883 N N . GLU A 1 118 ? 9.059 7.851 -4.618 1.00 95.06 118 GLU A N 1
ATOM 884 C CA . GLU A 1 118 ? 8.766 8.939 -5.555 1.00 95.06 118 GLU A CA 1
ATOM 885 C C . GLU A 1 118 ? 7.257 9.131 -5.772 1.00 95.06 118 GLU A C 1
ATOM 887 O O . GLU A 1 118 ? 6.782 10.250 -5.960 1.00 95.06 118 GLU A O 1
ATOM 892 N N . SER A 1 119 ? 6.441 8.076 -5.683 1.00 96.94 119 SER A N 1
ATOM 893 C CA . SER A 1 119 ? 4.988 8.255 -5.796 1.00 96.94 119 SER A CA 1
ATOM 894 C C . SER A 1 119 ? 4.424 9.120 -4.659 1.00 96.94 119 SER A C 1
ATOM 896 O O . SER A 1 119 ? 3.541 9.949 -4.891 1.00 96.94 119 SER A O 1
ATOM 898 N N . PHE A 1 120 ? 4.988 9.007 -3.452 1.00 95.19 120 PHE A N 1
ATOM 899 C CA . PHE A 1 120 ? 4.552 9.765 -2.276 1.00 95.19 120 PHE A CA 1
ATOM 900 C C . PHE A 1 120 ? 4.950 11.244 -2.354 1.00 95.19 120 PHE A C 1
ATOM 902 O O . PHE A 1 120 ? 4.253 12.079 -1.775 1.00 95.19 120 PHE A O 1
ATOM 909 N N . THR A 1 121 ? 6.008 11.589 -3.097 1.00 93.19 121 THR A N 1
ATOM 910 C CA . THR A 1 121 ? 6.389 12.991 -3.355 1.00 93.19 121 THR A CA 1
ATOM 911 C C . THR A 1 121 ? 5.488 13.643 -4.409 1.00 93.19 121 THR A C 1
ATOM 913 O O . THR A 1 121 ? 5.255 14.850 -4.361 1.00 93.19 121 THR A O 1
ATOM 916 N N . ARG A 1 122 ? 4.924 12.847 -5.328 1.00 93.62 122 ARG A N 1
ATOM 917 C CA . ARG A 1 122 ? 4.071 13.313 -6.438 1.00 93.62 122 ARG A CA 1
ATOM 918 C C . ARG A 1 122 ? 2.585 13.400 -6.105 1.00 93.62 122 ARG A C 1
ATOM 920 O O . ARG A 1 122 ? 1.851 14.129 -6.769 1.00 93.62 122 ARG A O 1
ATOM 927 N N . GLY A 1 123 ? 2.138 12.689 -5.074 1.00 94.12 123 GLY A N 1
ATOM 928 C CA . GLY A 1 123 ? 0.810 12.838 -4.486 1.00 94.12 123 GLY A CA 1
ATOM 929 C C . GLY A 1 123 ? -0.140 11.659 -4.706 1.00 94.12 123 GLY A C 1
ATOM 930 O O . GLY A 1 123 ? 0.187 10.675 -5.362 1.00 94.12 123 GLY A O 1
ATOM 931 N N . GLY A 1 124 ? -1.356 11.760 -4.158 1.00 93.06 124 GLY A N 1
ATOM 932 C CA . GLY A 1 124 ? -2.265 10.611 -3.999 1.00 93.06 124 GLY A CA 1
ATOM 933 C C . GLY A 1 124 ? -2.646 9.883 -5.293 1.00 93.06 124 GLY A C 1
ATOM 934 O O . GLY A 1 124 ? -2.758 8.661 -5.295 1.00 93.06 124 GLY A O 1
ATOM 935 N N . GLY A 1 125 ? -2.791 10.606 -6.409 1.00 95.25 125 GLY A N 1
ATOM 936 C CA . GLY A 1 125 ? -3.063 9.988 -7.712 1.00 95.25 125 GLY A CA 1
ATOM 937 C C . GLY A 1 125 ? -1.885 9.167 -8.247 1.00 95.25 125 GLY A C 1
ATOM 938 O O . GLY A 1 125 ? -2.095 8.096 -8.811 1.00 95.25 125 GLY A O 1
ATOM 939 N N . ALA A 1 126 ? -0.652 9.637 -8.032 1.00 97.12 126 ALA A N 1
ATOM 940 C CA . ALA A 1 126 ? 0.553 8.893 -8.388 1.00 97.12 126 ALA A CA 1
ATOM 941 C C . ALA A 1 126 ? 0.705 7.651 -7.502 1.00 97.12 126 ALA A C 1
ATOM 943 O O . ALA A 1 126 ? 0.987 6.573 -8.012 1.00 97.12 126 ALA A O 1
ATOM 944 N N . VAL A 1 127 ? 0.431 7.784 -6.201 1.00 97.94 127 VAL A N 1
ATOM 945 C CA . VAL A 1 127 ? 0.436 6.675 -5.235 1.00 97.94 127 VAL A CA 1
ATOM 946 C C . VAL A 1 127 ? -0.533 5.568 -5.645 1.00 97.94 127 VAL A C 1
ATOM 948 O O . VAL A 1 127 ? -0.126 4.414 -5.726 1.00 97.94 127 VAL A O 1
ATOM 951 N N . ALA A 1 128 ? -1.789 5.907 -5.950 1.00 96.94 128 ALA A N 1
ATOM 952 C CA . ALA A 1 128 ? -2.788 4.919 -6.353 1.00 96.94 128 ALA A CA 1
ATOM 953 C C . ALA A 1 128 ? -2.384 4.187 -7.644 1.00 96.94 128 ALA A C 1
ATOM 955 O O . ALA A 1 128 ? -2.432 2.962 -7.696 1.00 96.94 128 ALA A O 1
ATOM 956 N N . ARG A 1 129 ? -1.915 4.916 -8.667 1.00 96.75 129 ARG A N 1
ATOM 957 C CA . ARG A 1 129 ? -1.463 4.311 -9.933 1.00 96.75 129 ARG A CA 1
ATOM 958 C C . ARG A 1 129 ? -0.236 3.424 -9.748 1.00 96.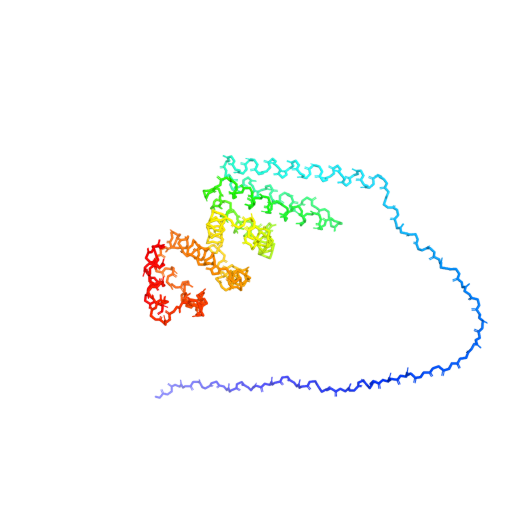75 129 ARG A C 1
ATOM 960 O O . ARG A 1 129 ? -0.199 2.329 -10.296 1.00 96.75 129 ARG A O 1
ATOM 967 N N . THR A 1 130 ? 0.749 3.866 -8.966 1.00 97.56 130 THR A N 1
ATOM 968 C CA . THR A 1 130 ? 1.918 3.042 -8.629 1.00 97.56 130 THR A CA 1
ATOM 969 C C . THR A 1 130 ? 1.505 1.803 -7.840 1.00 97.56 130 THR A C 1
ATOM 971 O O . THR A 1 130 ? 2.017 0.728 -8.115 1.00 97.56 130 THR A O 1
ATOM 974 N N . ALA A 1 131 ? 0.551 1.900 -6.917 1.00 97.44 131 ALA A N 1
ATOM 975 C CA . ALA A 1 131 ? 0.059 0.740 -6.180 1.00 97.44 131 ALA A CA 1
ATOM 976 C C . ALA A 1 131 ? -0.607 -0.304 -7.094 1.00 97.44 131 ALA A C 1
ATOM 978 O O . ALA A 1 131 ? -0.370 -1.495 -6.914 1.00 97.44 131 ALA A O 1
ATOM 979 N N . MET A 1 132 ? -1.356 0.121 -8.122 1.00 96.25 132 MET A N 1
ATOM 980 C CA . MET A 1 132 ? -1.957 -0.788 -9.116 1.00 96.25 132 MET A CA 1
ATOM 981 C C . MET A 1 132 ? -0.916 -1.562 -9.943 1.00 96.25 132 MET A C 1
ATOM 983 O O . MET A 1 132 ? -1.210 -2.640 -10.451 1.00 96.25 132 MET A O 1
ATOM 987 N N . LEU A 1 133 ? 0.312 -1.049 -10.070 1.00 96.38 133 LEU A N 1
ATOM 988 C CA . LEU A 1 133 ? 1.384 -1.732 -10.797 1.00 96.38 133 LEU A CA 1
ATOM 989 C C . LEU A 1 133 ? 1.894 -2.978 -10.052 1.00 96.38 133 LEU A C 1
ATOM 991 O O . LEU A 1 133 ? 2.331 -3.942 -10.676 1.00 96.38 133 LEU A O 1
ATOM 995 N N . PHE A 1 134 ? 1.858 -2.977 -8.721 1.00 96.00 134 PHE A N 1
ATOM 996 C CA . PHE A 1 134 ? 2.486 -4.018 -7.903 1.00 96.00 134 PHE A CA 1
ATOM 997 C C . PHE A 1 134 ? 1.824 -5.396 -8.062 1.00 96.00 134 PHE A C 1
ATOM 999 O O . PHE A 1 134 ? 2.547 -6.366 -8.303 1.00 96.00 134 PHE A O 1
ATOM 1006 N N . PRO A 1 135 ? 0.482 -5.519 -8.011 1.00 94.62 135 PRO A N 1
ATOM 1007 C CA . PRO A 1 135 ? -0.201 -6.765 -8.344 1.00 94.62 135 PRO A CA 1
ATOM 1008 C C . PRO A 1 135 ? 0.168 -7.313 -9.722 1.00 94.62 135 PRO A C 1
ATOM 1010 O O . PRO A 1 135 ? 0.282 -8.521 -9.906 1.00 94.62 135 PRO A O 1
ATOM 1013 N N . GLU A 1 136 ? 0.394 -6.429 -10.686 1.00 95.06 136 GLU A N 1
ATOM 1014 C CA . GLU A 1 136 ? 0.676 -6.781 -12.075 1.00 95.06 136 GLU A CA 1
ATOM 1015 C C . GLU A 1 136 ? 2.125 -7.252 -12.253 1.00 95.06 136 GLU A C 1
ATOM 1017 O O . GLU A 1 136 ? 2.371 -8.230 -12.958 1.00 95.06 136 GLU A O 1
ATOM 1022 N N . LEU A 1 137 ? 3.074 -6.658 -11.522 1.00 93.81 137 LEU A N 1
ATOM 1023 C CA . LEU A 1 137 ? 4.445 -7.169 -11.408 1.00 93.81 137 LEU A CA 1
ATOM 1024 C C . LEU A 1 137 ? 4.482 -8.576 -10.787 1.00 93.81 137 LEU A C 1
ATOM 1026 O O . LEU A 1 137 ? 5.252 -9.422 -11.245 1.00 93.81 137 LEU A O 1
ATOM 1030 N N . VAL A 1 138 ? 3.637 -8.842 -9.782 1.00 93.06 138 VAL A N 1
ATOM 1031 C CA . VAL A 1 138 ? 3.518 -10.168 -9.147 1.00 93.06 138 VAL A CA 1
ATOM 1032 C C . VAL A 1 138 ? 2.903 -11.188 -10.107 1.00 93.06 138 VAL A C 1
ATOM 1034 O O . VAL A 1 138 ? 3.466 -12.263 -10.309 1.00 93.06 138 VAL A O 1
ATOM 1037 N N . LYS A 1 139 ? 1.771 -10.860 -10.746 1.00 90.69 139 LYS A N 1
ATOM 1038 C CA . LYS A 1 139 ? 1.104 -11.740 -11.728 1.00 90.69 139 LYS A CA 1
ATOM 1039 C C . LYS A 1 139 ? 1.997 -12.028 -12.936 1.00 90.69 139 LYS A C 1
ATOM 1041 O O . LYS A 1 139 ? 1.985 -13.141 -13.453 1.00 90.69 139 LYS A O 1
ATOM 1046 N N . GLY A 1 140 ? 2.788 -11.044 -13.361 1.00 87.94 140 GLY A N 1
ATOM 1047 C CA . GLY A 1 140 ? 3.786 -11.176 -14.421 1.00 87.94 140 GLY A CA 1
ATOM 1048 C C . GLY A 1 140 ? 5.051 -11.939 -14.015 1.00 87.94 140 GLY A C 1
ATOM 1049 O O . GLY A 1 140 ? 5.963 -12.025 -14.834 1.00 87.94 140 GLY A O 1
ATOM 1050 N N . LEU A 1 141 ? 5.118 -12.461 -12.780 1.00 86.38 141 LEU A N 1
ATOM 1051 C CA . LEU A 1 141 ? 6.266 -13.167 -12.195 1.00 86.38 141 LEU A CA 1
ATOM 1052 C C . LEU A 1 141 ? 7.573 -12.367 -12.254 1.00 86.38 141 LEU A C 1
ATOM 1054 O O . LEU A 1 141 ? 8.661 -12.937 -12.295 1.00 86.38 141 LEU A O 1
ATOM 1058 N N . VAL A 1 142 ? 7.468 -11.039 -12.263 1.00 86.44 142 VAL A N 1
ATOM 1059 C CA . VAL A 1 142 ? 8.630 -10.150 -12.309 1.00 86.44 142 VAL A CA 1
ATOM 1060 C C . VAL A 1 142 ? 9.197 -9.916 -10.916 1.00 86.44 142 VAL A C 1
ATOM 1062 O O . VAL A 1 142 ? 10.402 -9.762 -10.740 1.00 86.44 142 VAL A O 1
ATOM 1065 N N . VAL A 1 143 ? 8.307 -9.900 -9.926 1.00 90.69 143 VAL A N 1
ATOM 1066 C CA . VAL A 1 143 ? 8.630 -9.812 -8.503 1.00 90.69 143 VAL A CA 1
ATOM 1067 C C . VAL A 1 143 ? 7.817 -10.859 -7.755 1.00 90.69 143 VAL A C 1
ATOM 1069 O O . VAL A 1 143 ? 6.703 -11.197 -8.161 1.00 90.69 143 VAL A O 1
ATOM 1072 N N . SER A 1 144 ? 8.347 -11.373 -6.650 1.00 91.62 144 SER A N 1
ATOM 1073 C CA . SER A 1 144 ? 7.559 -12.215 -5.753 1.00 91.62 144 SER A CA 1
ATOM 1074 C C . SER A 1 144 ? 6.679 -11.368 -4.829 1.00 91.62 144 SER A C 1
ATOM 1076 O O . SER A 1 144 ? 6.921 -10.178 -4.610 1.00 91.62 144 SER A O 1
ATOM 1078 N N . VAL A 1 145 ? 5.663 -11.999 -4.234 1.00 93.56 145 VAL A N 1
ATOM 1079 C CA . VAL A 1 145 ? 4.884 -11.390 -3.142 1.00 93.56 145 VAL A CA 1
ATOM 1080 C C . VAL A 1 145 ? 5.801 -10.949 -1.997 1.00 93.56 145 VAL A C 1
ATOM 1082 O O . VAL A 1 145 ? 5.604 -9.869 -1.441 1.00 93.56 145 VAL A O 1
ATOM 1085 N N . ASP A 1 146 ? 6.817 -11.753 -1.680 1.00 92.62 146 ASP A N 1
ATOM 1086 C CA . ASP A 1 146 ? 7.765 -11.471 -0.602 1.00 92.62 146 ASP A CA 1
ATOM 1087 C C . ASP A 1 146 ? 8.596 -10.217 -0.890 1.00 92.62 146 ASP A C 1
ATOM 1089 O O . ASP A 1 146 ? 8.806 -9.406 0.012 1.00 92.62 146 ASP A O 1
ATOM 1093 N N . ASP A 1 147 ? 9.007 -10.000 -2.145 1.00 92.06 147 ASP A N 1
ATOM 1094 C CA . ASP A 1 147 ? 9.745 -8.794 -2.540 1.00 92.06 147 ASP A CA 1
ATOM 1095 C C . ASP A 1 147 ? 8.893 -7.530 -2.336 1.00 92.06 147 ASP A C 1
ATOM 1097 O O . ASP A 1 147 ? 9.381 -6.511 -1.838 1.00 92.06 147 ASP A O 1
ATOM 1101 N N . VAL A 1 148 ? 7.595 -7.601 -2.653 1.00 94.50 148 VAL A N 1
ATOM 1102 C CA . VAL A 1 148 ? 6.657 -6.499 -2.400 1.00 94.50 148 VAL A CA 1
ATOM 1103 C C . VAL A 1 148 ? 6.433 -6.291 -0.903 1.00 94.50 148 VAL A C 1
ATOM 1105 O O . VAL A 1 148 ? 6.467 -5.153 -0.430 1.00 94.50 148 VAL A O 1
ATOM 1108 N N . GLN A 1 149 ? 6.219 -7.360 -0.133 1.00 94.38 149 GLN A N 1
ATOM 1109 C CA . GLN A 1 149 ? 6.062 -7.252 1.317 1.00 94.38 149 GLN A CA 1
ATOM 1110 C C . GLN A 1 149 ? 7.300 -6.642 1.977 1.00 94.38 149 GLN A C 1
ATOM 1112 O O . GLN A 1 149 ? 7.157 -5.822 2.884 1.00 94.38 149 GLN A O 1
ATOM 1117 N N . GLU A 1 150 ? 8.500 -7.015 1.534 1.00 93.81 150 GLU A N 1
ATOM 1118 C CA . GLU A 1 150 ? 9.747 -6.459 2.055 1.00 93.81 150 GLU A CA 1
ATOM 1119 C C . GLU A 1 150 ? 9.919 -4.987 1.670 1.00 93.81 150 GLU A C 1
ATOM 1121 O O . GLU A 1 150 ? 10.309 -4.176 2.512 1.00 93.81 150 GLU A O 1
ATOM 1126 N N . CYS A 1 151 ? 9.532 -4.604 0.450 1.00 95.06 151 CYS A N 1
ATOM 1127 C CA . CYS A 1 151 ? 9.474 -3.201 0.039 1.00 95.06 151 CYS A CA 1
ATOM 1128 C C . CYS A 1 151 ? 8.551 -2.385 0.963 1.00 95.06 151 CYS A C 1
ATOM 1130 O O . CYS A 1 151 ? 8.980 -1.376 1.530 1.00 95.06 151 CYS A O 1
ATOM 1132 N N . ILE A 1 152 ? 7.324 -2.861 1.211 1.00 95.69 152 ILE A N 1
ATOM 1133 C CA . ILE A 1 152 ? 6.367 -2.195 2.109 1.00 95.69 152 ILE A CA 1
ATOM 1134 C C . ILE A 1 152 ? 6.917 -2.129 3.541 1.00 95.69 152 ILE A C 1
ATOM 1136 O O . ILE A 1 152 ? 6.908 -1.054 4.138 1.00 95.69 152 ILE A O 1
ATOM 1140 N N . LYS A 1 153 ? 7.466 -3.227 4.083 1.00 94.62 153 LYS A N 1
ATOM 1141 C CA . LYS A 1 153 ? 8.110 -3.261 5.413 1.00 94.62 153 LYS A CA 1
ATOM 1142 C C . LYS A 1 153 ? 9.224 -2.223 5.530 1.00 94.62 153 LYS A C 1
ATOM 1144 O O . LYS A 1 153 ? 9.281 -1.483 6.513 1.00 94.62 153 LYS A O 1
ATOM 1149 N N . SER A 1 154 ? 10.117 -2.178 4.543 1.00 93.81 154 SER A N 1
ATOM 1150 C CA . SER A 1 154 ? 11.243 -1.245 4.497 1.00 93.81 154 SER A CA 1
ATOM 1151 C C . SER A 1 154 ? 10.769 0.207 4.439 1.00 93.81 154 SER A C 1
ATOM 1153 O O . SER A 1 154 ? 11.299 1.066 5.151 1.00 93.81 154 SER A O 1
ATOM 1155 N N . PHE A 1 155 ? 9.740 0.487 3.638 1.00 94.62 155 PHE A N 1
ATOM 1156 C CA . PHE A 1 155 ? 9.135 1.810 3.552 1.00 94.62 155 PHE A CA 1
ATOM 1157 C C . PHE A 1 155 ? 8.487 2.222 4.881 1.00 94.62 155 PHE A C 1
ATOM 1159 O O . PHE A 1 155 ? 8.779 3.300 5.400 1.00 94.62 155 PHE A O 1
ATOM 1166 N N . THR A 1 156 ? 7.681 1.345 5.491 1.00 94.19 156 THR A N 1
ATOM 1167 C CA . THR A 1 156 ? 7.045 1.587 6.796 1.00 94.19 156 THR A CA 1
ATOM 1168 C C . THR A 1 156 ? 8.088 1.936 7.860 1.00 94.19 156 THR A C 1
ATOM 1170 O O . THR A 1 156 ? 7.952 2.950 8.546 1.00 94.19 156 THR A O 1
ATOM 1173 N N . LYS A 1 157 ? 9.182 1.169 7.946 1.00 92.94 157 LYS A N 1
ATOM 1174 C CA . LYS A 1 157 ? 10.271 1.411 8.908 1.00 92.94 157 LYS A CA 1
ATOM 1175 C C . LYS A 1 157 ? 10.977 2.758 8.725 1.00 92.94 157 LYS A C 1
ATOM 1177 O O . LYS A 1 157 ? 11.410 3.331 9.718 1.00 92.94 157 LYS A O 1
ATOM 1182 N N . ARG A 1 158 ? 11.114 3.262 7.494 1.00 91.88 158 ARG A N 1
ATOM 1183 C CA . ARG A 1 158 ? 11.832 4.522 7.203 1.00 91.88 158 ARG A CA 1
ATOM 1184 C C . ARG A 1 158 ? 10.943 5.765 7.221 1.00 91.88 158 ARG A C 1
ATOM 1186 O O . ARG A 1 158 ? 11.411 6.842 7.591 1.00 91.88 158 ARG A O 1
ATOM 1193 N N . HIS A 1 159 ? 9.683 5.631 6.818 1.00 91.06 159 HIS A N 1
ATOM 1194 C CA . HIS A 1 159 ? 8.825 6.781 6.512 1.00 91.06 159 HIS A CA 1
ATOM 1195 C C . HIS A 1 159 ? 7.551 6.870 7.354 1.00 91.06 159 HIS A C 1
ATOM 1197 O O . HIS A 1 159 ? 6.952 7.940 7.402 1.00 91.06 159 HIS A O 1
ATOM 1203 N N . ILE A 1 160 ? 7.130 5.776 7.998 1.00 91.25 160 ILE A N 1
ATOM 1204 C CA . ILE A 1 160 ? 5.865 5.722 8.749 1.00 91.25 160 ILE A CA 1
ATOM 1205 C C . ILE A 1 160 ? 6.101 5.590 10.252 1.00 91.25 160 ILE A C 1
ATOM 1207 O O . ILE A 1 160 ? 5.433 6.259 11.030 1.00 91.25 160 ILE A O 1
ATOM 1211 N N . LEU A 1 161 ? 7.039 4.741 10.677 1.00 89.25 161 LEU A N 1
ATOM 1212 C CA . LEU A 1 161 ? 7.340 4.557 12.101 1.00 89.25 161 LEU A CA 1
ATOM 1213 C C . LEU A 1 161 ? 8.132 5.720 12.725 1.00 89.25 161 LEU A C 1
ATOM 1215 O O . LEU A 1 161 ? 7.839 6.071 13.867 1.00 89.25 161 LEU A O 1
ATOM 1219 N N . PRO A 1 162 ? 9.129 6.331 12.049 1.00 87.69 162 PRO A N 1
ATOM 1220 C CA . PRO A 1 162 ? 9.895 7.413 12.655 1.00 87.69 162 PRO A CA 1
ATOM 1221 C C . PRO A 1 162 ? 9.065 8.708 12.736 1.00 87.69 162 PRO A C 1
ATOM 1223 O O . PRO A 1 162 ? 8.621 9.203 11.697 1.00 87.69 162 PRO A O 1
ATOM 1226 N N . PRO A 1 163 ? 8.923 9.340 13.918 1.00 79.56 163 PRO A N 1
ATOM 1227 C CA . PRO A 1 163 ? 8.105 10.550 14.072 1.00 79.56 163 PRO A CA 1
ATOM 1228 C C . PRO A 1 163 ? 8.534 11.719 13.172 1.00 79.56 163 PRO A C 1
ATOM 1230 O O . PRO A 1 163 ? 7.709 12.522 12.753 1.00 79.56 163 PRO A O 1
ATOM 1233 N N . ALA A 1 164 ? 9.828 11.812 12.846 1.00 80.44 164 ALA A N 1
ATOM 1234 C CA . ALA A 1 164 ? 10.375 12.887 12.017 1.00 80.44 164 ALA A CA 1
ATOM 1235 C C . ALA A 1 164 ? 9.936 12.823 10.541 1.00 80.44 164 ALA A C 1
ATOM 1237 O O . ALA A 1 164 ? 9.979 13.837 9.848 1.00 80.44 164 ALA A O 1
ATOM 1238 N N . THR A 1 165 ? 9.547 11.644 10.048 1.00 81.44 165 THR A N 1
ATOM 1239 C CA . THR A 1 165 ? 9.153 11.419 8.645 1.00 81.44 165 THR A CA 1
ATOM 1240 C C . THR A 1 165 ? 7.668 11.076 8.497 1.00 81.44 165 THR A C 1
ATOM 1242 O O . THR A 1 165 ? 7.095 11.259 7.417 1.00 81.44 165 THR A O 1
ATOM 1245 N N . ALA A 1 166 ? 7.026 10.661 9.591 1.00 82.31 166 ALA A N 1
ATOM 1246 C CA . ALA A 1 166 ? 5.607 10.361 9.675 1.00 82.31 166 ALA A CA 1
ATOM 1247 C C . ALA A 1 166 ? 4.755 11.642 9.664 1.00 82.31 166 ALA A C 1
ATOM 1249 O O . ALA A 1 166 ? 4.418 12.216 10.698 1.00 82.31 166 ALA A O 1
ATOM 1250 N N . THR A 1 167 ? 4.379 12.104 8.471 1.00 86.50 167 THR A N 1
ATOM 1251 C CA . THR A 1 167 ? 3.424 13.213 8.322 1.00 86.50 167 THR A CA 1
ATOM 1252 C C . THR A 1 167 ? 1.997 12.686 8.136 1.00 86.50 167 THR A C 1
ATOM 1254 O O . THR A 1 167 ? 1.815 11.581 7.613 1.00 86.50 167 THR A O 1
ATOM 1257 N N . PRO A 1 168 ? 0.950 13.478 8.455 1.00 88.56 168 PRO A N 1
ATOM 1258 C CA . PRO A 1 168 ? -0.431 13.107 8.134 1.00 88.56 168 PRO A CA 1
ATOM 1259 C C . PRO A 1 168 ? -0.623 12.752 6.653 1.00 88.56 168 PRO A C 1
ATOM 1261 O O . PRO A 1 168 ? -1.396 11.857 6.316 1.00 88.56 168 PRO A O 1
ATOM 1264 N N . GLN A 1 169 ? 0.118 13.427 5.770 1.00 92.19 169 GLN A N 1
ATOM 1265 C CA . GLN A 1 169 ? 0.075 13.191 4.335 1.00 92.19 169 GLN A CA 1
ATOM 1266 C C . GLN A 1 169 ? 0.717 11.850 3.952 1.00 92.19 169 GLN A C 1
ATOM 1268 O O . GLN A 1 169 ? 0.138 11.109 3.158 1.00 92.19 169 GLN A O 1
ATOM 1273 N N . THR A 1 170 ? 1.867 11.513 4.546 1.00 92.38 170 THR A N 1
ATOM 1274 C CA . THR A 1 170 ? 2.550 10.225 4.341 1.00 92.38 170 THR A CA 1
ATOM 1275 C C . THR A 1 170 ? 1.670 9.066 4.812 1.00 92.38 170 THR A C 1
ATOM 1277 O O . THR A 1 170 ? 1.491 8.100 4.077 1.00 92.38 170 THR A O 1
ATOM 1280 N N . ASN A 1 171 ? 1.044 9.192 5.988 1.00 92.56 171 ASN A N 1
ATOM 1281 C CA . ASN A 1 171 ? 0.127 8.184 6.530 1.00 92.56 171 ASN A CA 1
ATOM 1282 C C . ASN A 1 171 ? -1.093 7.984 5.623 1.00 92.56 171 ASN A C 1
ATOM 1284 O O . ASN A 1 171 ? -1.491 6.851 5.350 1.00 92.56 171 ASN A O 1
ATOM 1288 N N . LYS A 1 172 ? -1.649 9.083 5.094 1.00 94.12 172 LYS A N 1
ATOM 1289 C CA . LYS A 1 172 ? -2.745 9.024 4.125 1.00 94.12 172 LYS A CA 1
ATOM 1290 C C . LYS A 1 172 ? -2.347 8.275 2.855 1.00 94.12 172 LYS A C 1
ATOM 1292 O O . LYS A 1 172 ? -3.064 7.379 2.421 1.00 94.12 172 LYS A O 1
ATOM 1297 N N . TYR A 1 173 ? -1.213 8.635 2.262 1.00 97.00 173 TYR A N 1
ATOM 1298 C CA . TYR A 1 173 ? -0.710 7.982 1.054 1.00 97.00 173 TYR A CA 1
ATOM 1299 C C . TYR A 1 173 ? -0.366 6.516 1.287 1.00 97.00 173 TYR A C 1
ATOM 1301 O O . TYR A 1 173 ? -0.688 5.684 0.446 1.00 97.00 173 TYR A O 1
ATOM 1309 N N . PHE A 1 174 ? 0.175 6.172 2.452 1.00 97.00 174 PHE A N 1
ATOM 1310 C CA . PHE A 1 174 ? 0.420 4.784 2.816 1.00 97.00 174 PHE A CA 1
ATOM 1311 C C . PHE A 1 174 ? -0.867 3.967 2.885 1.00 97.00 174 PHE A C 1
ATOM 1313 O O . PHE A 1 174 ? -0.913 2.873 2.328 1.00 97.00 174 PHE A O 1
ATOM 1320 N N . GLY A 1 175 ? -1.929 4.513 3.482 1.00 96.81 175 GLY A N 1
ATOM 1321 C CA . GLY A 1 175 ? -3.227 3.843 3.501 1.00 96.81 175 GLY A CA 1
ATOM 1322 C C . GLY A 1 175 ? -3.824 3.638 2.104 1.00 96.81 175 GLY A C 1
ATOM 1323 O O . GLY A 1 175 ? -4.318 2.553 1.815 1.00 96.81 175 GLY A O 1
ATOM 1324 N N . ILE A 1 176 ? -3.705 4.626 1.207 1.00 97.12 176 ILE A N 1
ATOM 1325 C CA . ILE A 1 176 ? -4.127 4.484 -0.200 1.00 97.12 176 ILE A CA 1
ATOM 1326 C C . ILE A 1 176 ? -3.311 3.395 -0.900 1.00 97.12 176 ILE A C 1
ATOM 1328 O O . ILE A 1 176 ? -3.881 2.492 -1.506 1.00 97.12 176 ILE A O 1
ATOM 1332 N N . PHE A 1 177 ? -1.981 3.463 -0.800 1.00 97.94 177 PHE A N 1
ATOM 1333 C CA . PHE A 1 177 ? -1.083 2.499 -1.431 1.00 97.94 177 PHE A CA 1
ATOM 1334 C C . PHE A 1 177 ? -1.409 1.074 -0.981 1.00 97.94 177 PHE A C 1
ATOM 1336 O O . PHE A 1 177 ? -1.648 0.193 -1.804 1.00 97.94 177 PHE A O 1
ATOM 1343 N N . TYR A 1 178 ? -1.469 0.862 0.335 1.00 97.50 178 TYR A N 1
ATOM 1344 C CA . TYR A 1 178 ? -1.750 -0.444 0.907 1.00 97.50 178 TYR A CA 1
ATOM 1345 C C . TYR A 1 178 ? -3.153 -0.931 0.536 1.00 97.50 178 TYR A C 1
ATOM 1347 O O . TYR A 1 178 ? -3.303 -2.091 0.173 1.00 97.50 178 TYR A O 1
ATOM 1355 N N . GLY A 1 179 ? -4.168 -0.061 0.585 1.00 96.00 179 GLY A N 1
ATOM 1356 C CA . GLY A 1 179 ? -5.543 -0.406 0.220 1.00 96.00 179 GLY A CA 1
ATOM 1357 C C . GLY A 1 179 ? -5.684 -0.870 -1.230 1.00 96.00 179 GLY A C 1
ATOM 1358 O O . GLY A 1 179 ? -6.372 -1.854 -1.485 1.00 96.00 179 GLY A O 1
ATOM 1359 N N . VAL A 1 180 ? -4.984 -0.223 -2.168 1.00 96.25 180 VAL A N 1
ATOM 1360 C CA . VAL A 1 180 ? -4.971 -0.635 -3.581 1.00 96.25 180 VAL A CA 1
ATOM 1361 C C . VAL A 1 180 ? -4.257 -1.977 -3.770 1.00 96.25 180 VAL A C 1
ATOM 1363 O O . VAL A 1 180 ? -4.765 -2.841 -4.476 1.00 96.25 180 VAL A O 1
ATOM 1366 N N . VAL A 1 181 ? -3.109 -2.201 -3.120 1.00 95.88 181 VAL A N 1
ATOM 1367 C CA . VAL A 1 181 ? -2.412 -3.501 -3.210 1.00 95.88 181 VAL A CA 1
ATOM 1368 C C . VAL A 1 181 ? -3.237 -4.619 -2.556 1.00 95.88 181 VAL A C 1
ATOM 1370 O O . VAL A 1 181 ? -3.355 -5.705 -3.121 1.00 95.88 181 VAL A O 1
ATOM 1373 N N . TYR A 1 182 ? -3.837 -4.346 -1.391 1.00 94.12 182 TYR A N 1
ATOM 1374 C CA . TYR A 1 182 ? -4.757 -5.244 -0.682 1.00 94.12 182 TYR A CA 1
ATOM 1375 C C . TYR A 1 182 ? -5.905 -5.686 -1.590 1.00 94.12 182 TYR A C 1
ATOM 1377 O O . TYR A 1 182 ? -6.257 -6.861 -1.602 1.00 94.12 182 TYR A O 1
ATOM 1385 N N . ALA A 1 183 ? -6.479 -4.748 -2.344 1.00 91.31 183 ALA A N 1
ATOM 1386 C CA . ALA A 1 183 ? -7.641 -4.991 -3.181 1.00 91.31 183 ALA A CA 1
ATOM 1387 C C . ALA A 1 183 ? -7.398 -6.130 -4.189 1.00 91.31 183 ALA A C 1
ATOM 1389 O O . ALA A 1 183 ? -8.187 -7.073 -4.264 1.00 91.31 183 ALA A O 1
ATOM 1390 N N . ASP A 1 184 ? -6.258 -6.101 -4.878 1.00 91.00 184 ASP A N 1
ATOM 1391 C CA . ASP A 1 184 ? -5.920 -7.103 -5.892 1.00 91.00 184 ASP A CA 1
ATOM 1392 C C . ASP A 1 184 ? -5.199 -8.343 -5.341 1.00 91.00 184 ASP A C 1
ATOM 1394 O O . ASP A 1 184 ? -5.234 -9.401 -5.974 1.00 91.00 184 ASP A O 1
ATOM 1398 N N . LEU A 1 185 ? -4.544 -8.242 -4.179 1.00 90.81 185 LEU A N 1
ATOM 1399 C CA . LEU A 1 185 ? -3.795 -9.337 -3.548 1.00 90.81 185 LEU A CA 1
ATOM 1400 C C . LEU A 1 185 ? -4.215 -9.587 -2.077 1.00 90.81 185 LEU A C 1
ATOM 1402 O O . LEU A 1 185 ? -3.352 -9.646 -1.190 1.00 90.81 185 LEU A O 1
ATOM 1406 N N . PRO A 1 186 ? -5.512 -9.802 -1.778 1.00 87.69 186 PRO A N 1
ATOM 1407 C CA . PRO A 1 186 ? -6.027 -9.829 -0.401 1.00 87.69 186 PRO A CA 1
ATOM 1408 C C . PRO A 1 186 ? -5.517 -11.015 0.430 1.00 87.69 186 PRO A C 1
ATOM 1410 O O . PRO A 1 186 ? -5.441 -10.935 1.655 1.00 87.69 186 PRO A O 1
ATOM 1413 N N . SER A 1 187 ? -5.128 -12.117 -0.221 1.00 86.88 187 SER A N 1
ATOM 1414 C CA . SER A 1 187 ? -4.526 -13.283 0.441 1.00 86.88 187 SER A CA 1
ATOM 1415 C C . SER A 1 187 ? -3.105 -13.024 0.944 1.00 86.88 187 SER A C 1
ATOM 1417 O O . SER A 1 187 ? -2.639 -13.702 1.855 1.00 86.88 187 SER A O 1
ATOM 1419 N N . SER A 1 188 ? -2.407 -12.070 0.329 1.00 88.56 188 SER A N 1
ATOM 1420 C CA . SER A 1 188 ? -0.985 -11.800 0.557 1.00 88.56 188 SER A CA 1
ATOM 1421 C C . SER A 1 188 ? -0.745 -10.511 1.337 1.00 88.56 188 SER A C 1
ATOM 1423 O O . SER A 1 188 ? 0.255 -10.394 2.041 1.00 88.56 188 SER A O 1
ATOM 1425 N N . PHE A 1 189 ? -1.662 -9.553 1.242 1.00 89.88 189 PHE A N 1
ATOM 1426 C CA . PHE A 1 189 ? -1.626 -8.290 1.967 1.00 89.88 189 PHE A CA 1
ATOM 1427 C C . PHE A 1 189 ? -2.912 -8.206 2.760 1.00 89.88 189 PHE A C 1
ATOM 1429 O O . PHE A 1 189 ? -3.908 -7.740 2.241 1.00 89.88 189 PHE A O 1
ATOM 1436 N N . SER A 1 190 ? -2.917 -8.731 3.983 1.00 89.62 190 SER A N 1
ATOM 1437 C CA . SER A 1 190 ? -4.115 -8.810 4.820 1.00 89.62 190 SER A CA 1
ATOM 1438 C C . SER A 1 190 ? -4.120 -7.729 5.905 1.00 89.62 190 SER A C 1
ATOM 1440 O O . SER A 1 190 ? -3.069 -7.265 6.347 1.00 89.62 190 SER A O 1
ATOM 1442 N N . LEU A 1 191 ? -5.296 -7.347 6.409 1.00 89.50 191 LEU A N 1
ATOM 1443 C CA . LEU A 1 191 ? -5.389 -6.392 7.522 1.00 89.50 191 LEU A CA 1
ATOM 1444 C C . LEU A 1 191 ? -4.606 -6.835 8.788 1.00 89.50 191 LEU A C 1
ATOM 1446 O O . LEU A 1 191 ? -3.969 -5.980 9.403 1.00 89.50 191 LEU A O 1
ATOM 1450 N N . PRO A 1 192 ? -4.522 -8.135 9.149 1.00 89.25 192 PRO A N 1
ATOM 1451 C CA . PRO A 1 192 ? -3.603 -8.603 10.196 1.00 89.25 192 PRO A CA 1
ATOM 1452 C C . PRO A 1 192 ? -2.116 -8.356 9.891 1.00 89.25 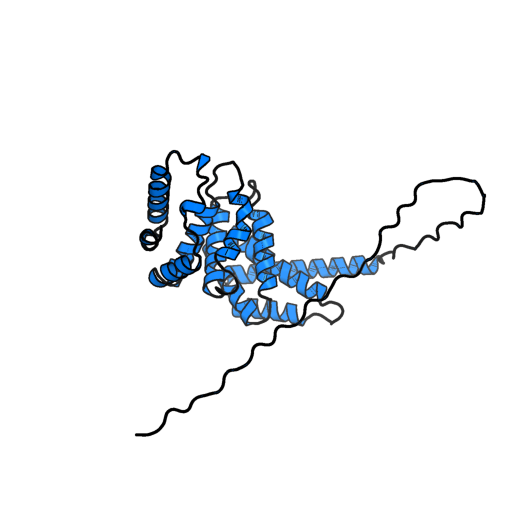192 PRO A C 1
ATOM 1454 O O . PRO A 1 192 ? -1.342 -7.994 10.784 1.00 89.25 192 PRO A O 1
ATOM 1457 N N . PHE A 1 193 ? -1.701 -8.517 8.629 1.00 90.62 193 PHE A N 1
ATOM 1458 C CA . PHE A 1 193 ? -0.340 -8.181 8.210 1.00 90.62 193 PHE A CA 1
ATOM 1459 C C . PHE A 1 193 ? -0.080 -6.676 8.364 1.00 90.62 193 PHE A C 1
ATOM 1461 O O . PHE A 1 193 ? 0.925 -6.296 8.963 1.00 90.62 193 PHE A O 1
ATOM 1468 N N . LEU A 1 194 ? -1.012 -5.820 7.924 1.00 92.31 194 LEU A N 1
ATOM 1469 C CA . LEU A 1 194 ? -0.945 -4.370 8.146 1.00 92.31 194 LEU A CA 1
ATOM 1470 C C . LEU A 1 194 ? -0.822 -4.019 9.632 1.00 92.31 194 LEU A C 1
ATOM 1472 O O . LEU A 1 194 ? 0.026 -3.210 10.001 1.00 92.31 194 LEU A O 1
ATOM 1476 N N . GLN A 1 195 ? -1.642 -4.637 10.486 1.00 88.75 195 GLN A N 1
ATOM 1477 C CA . GLN A 1 195 ? -1.595 -4.407 11.927 1.00 88.75 195 GLN A CA 1
ATOM 1478 C C . GLN A 1 195 ? -0.205 -4.721 12.481 1.00 88.75 195 GLN A C 1
ATOM 1480 O O . GLN A 1 195 ? 0.344 -3.896 13.199 1.00 88.75 195 GLN A O 1
ATOM 1485 N N . THR A 1 196 ? 0.398 -5.843 12.079 1.00 89.44 196 THR A N 1
ATOM 1486 C CA . THR A 1 196 ? 1.749 -6.235 12.516 1.00 89.44 196 THR A CA 1
ATOM 1487 C C . THR A 1 196 ? 2.814 -5.219 12.090 1.00 89.44 196 THR A C 1
ATOM 1489 O O . THR A 1 196 ? 3.731 -4.929 12.856 1.00 89.44 196 THR A O 1
ATOM 1492 N N . LEU A 1 197 ? 2.695 -4.637 10.890 1.00 90.88 197 LEU A N 1
ATOM 1493 C CA . LEU A 1 197 ? 3.601 -3.577 10.427 1.00 90.88 197 LEU A CA 1
ATOM 1494 C C . LEU A 1 197 ? 3.489 -2.297 11.263 1.00 90.88 197 LEU A C 1
ATOM 1496 O O . LEU A 1 197 ? 4.478 -1.581 11.424 1.00 90.88 197 LEU A O 1
ATOM 1500 N N . LEU A 1 198 ? 2.289 -2.001 11.765 1.00 89.56 198 LEU A N 1
ATOM 1501 C CA . LEU A 1 198 ? 1.965 -0.757 12.459 1.00 89.56 198 LEU A CA 1
ATOM 1502 C C . LEU A 1 198 ? 1.901 -0.900 13.985 1.00 89.56 198 LEU A C 1
ATOM 1504 O O . LEU A 1 198 ? 1.747 0.115 14.661 1.00 89.56 198 LEU A O 1
ATOM 1508 N N . THR A 1 199 ? 2.066 -2.106 14.542 1.00 86.12 199 THR A N 1
ATOM 1509 C CA . THR A 1 199 ? 2.111 -2.357 15.994 1.00 86.12 199 THR A CA 1
ATOM 1510 C C . THR A 1 199 ? 3.009 -1.364 16.742 1.00 86.12 199 THR A C 1
ATOM 1512 O O . THR A 1 199 ? 2.539 -0.810 17.737 1.00 86.12 199 THR A O 1
ATOM 1515 N N . PRO A 1 200 ? 4.221 -1.009 16.257 1.00 85.69 200 PRO A N 1
ATOM 1516 C CA . PRO A 1 200 ? 5.067 -0.044 16.962 1.00 85.69 200 PRO A CA 1
ATOM 1517 C C . PRO A 1 200 ? 4.429 1.347 17.137 1.00 85.69 200 PRO A C 1
ATOM 1519 O O . PRO A 1 200 ? 4.742 2.049 18.095 1.00 85.69 200 PRO A O 1
ATOM 1522 N N . LEU A 1 201 ? 3.499 1.752 16.258 1.00 79.94 201 LEU A N 1
ATOM 1523 C CA . LEU A 1 201 ? 2.750 3.005 16.423 1.00 79.94 201 LEU A CA 1
ATOM 1524 C C . LEU A 1 201 ? 1.764 2.926 17.592 1.00 79.94 201 LEU A C 1
ATOM 1526 O O . LEU A 1 201 ? 1.585 3.909 18.307 1.00 79.94 201 LEU A O 1
ATOM 1530 N N . THR A 1 202 ? 1.145 1.760 17.801 1.00 72.88 202 THR A N 1
ATOM 1531 C CA . THR A 1 202 ? 0.193 1.536 18.903 1.00 72.88 202 THR A CA 1
ATOM 1532 C C . THR A 1 202 ? 0.862 1.499 20.267 1.00 72.88 202 THR A C 1
ATOM 1534 O O . THR A 1 202 ? 0.220 1.789 21.270 1.00 72.88 202 THR A O 1
ATOM 1537 N N . GLU A 1 203 ? 2.152 1.176 20.312 1.00 72.44 203 GLU A N 1
ATOM 1538 C CA . GLU A 1 203 ? 2.929 1.102 21.547 1.00 72.44 203 GLU A CA 1
ATOM 1539 C C . GLU A 1 203 ? 3.442 2.480 21.987 1.00 72.44 203 GLU A C 1
ATOM 1541 O O . GLU A 1 203 ? 3.641 2.690 23.182 1.00 72.44 203 GLU A O 1
ATOM 1546 N N . SER A 1 204 ? 3.545 3.452 21.071 1.00 66.56 204 SER A N 1
ATOM 1547 C CA . SER A 1 204 ? 3.977 4.821 21.384 1.00 66.56 204 SER A CA 1
ATOM 1548 C C . SER A 1 204 ? 3.076 5.515 22.423 1.00 66.56 204 SER A C 1
ATOM 1550 O O . SER A 1 204 ? 1.846 5.400 22.411 1.00 66.56 204 SER A O 1
ATOM 1552 N N . ASP A 1 205 ? 3.680 6.220 23.380 1.00 57.38 205 ASP A N 1
ATOM 1553 C CA . ASP A 1 205 ? 2.966 6.839 24.510 1.00 57.38 205 ASP A CA 1
ATOM 1554 C C . ASP A 1 205 ? 2.321 8.191 24.188 1.00 57.38 205 ASP A C 1
ATOM 1556 O O . ASP A 1 205 ? 1.582 8.742 25.011 1.00 57.38 205 ASP A O 1
ATOM 1560 N N . ASP A 1 206 ? 2.490 8.693 22.966 1.00 57.41 206 ASP A N 1
ATOM 1561 C CA . ASP A 1 206 ? 2.017 10.021 22.563 1.00 57.41 206 ASP A CA 1
ATOM 1562 C C . ASP A 1 206 ? 0.503 10.094 22.312 1.00 57.41 206 ASP A C 1
ATOM 1564 O O . ASP A 1 206 ? -0.047 11.171 22.100 1.00 57.41 206 ASP A O 1
ATOM 1568 N N . GLY A 1 207 ? -0.221 8.972 22.414 1.00 56.31 207 GLY A N 1
ATOM 1569 C CA . GLY A 1 207 ? -1.659 8.938 22.117 1.00 56.31 207 GLY A CA 1
ATOM 1570 C C . GLY A 1 207 ? -1.964 9.216 20.643 1.00 56.31 207 GLY A C 1
ATOM 1571 O O . GLY A 1 207 ? -3.085 9.598 20.309 1.00 56.31 207 GLY A O 1
ATOM 1572 N N . ASP A 1 208 ? -0.973 9.046 19.765 1.00 66.31 208 ASP A N 1
ATOM 1573 C CA . ASP A 1 208 ? -1.139 9.265 18.341 1.00 66.31 208 ASP A CA 1
ATOM 1574 C C . ASP A 1 208 ? -1.979 8.143 17.721 1.00 66.31 208 ASP A C 1
ATOM 1576 O O . ASP A 1 208 ? -1.558 6.996 17.581 1.00 66.31 208 ASP A O 1
ATOM 1580 N N . LEU A 1 209 ? -3.191 8.498 17.298 1.00 76.88 209 LEU A N 1
ATOM 1581 C CA . LEU A 1 209 ? -4.112 7.622 16.577 1.00 76.88 209 LEU A CA 1
ATOM 1582 C C . LEU A 1 209 ? -3.727 7.481 15.087 1.00 76.88 209 LEU A C 1
ATOM 1584 O O . LEU A 1 209 ? -4.585 7.266 14.230 1.00 76.88 209 LEU A O 1
ATOM 1588 N N . SER A 1 210 ? -2.442 7.617 14.744 1.00 82.00 210 SER A N 1
ATOM 1589 C CA . SER A 1 210 ? -1.934 7.486 13.373 1.00 82.00 210 SER A CA 1
ATOM 1590 C C . SER A 1 210 ? -2.255 6.134 12.748 1.00 82.00 210 SER A C 1
ATOM 1592 O O . SER A 1 210 ? -2.580 6.090 11.561 1.00 82.00 210 SER A O 1
ATOM 1594 N N . ILE A 1 211 ? -2.276 5.049 13.532 1.00 86.81 211 ILE A N 1
ATOM 1595 C CA . ILE A 1 211 ? -2.718 3.742 13.026 1.00 86.81 211 ILE A CA 1
ATOM 1596 C C . ILE A 1 211 ? -4.164 3.785 12.522 1.00 86.81 211 ILE A C 1
ATOM 1598 O O . ILE A 1 211 ? -4.453 3.251 11.457 1.00 86.81 211 ILE A O 1
ATOM 1602 N N . LEU A 1 212 ? -5.060 4.475 13.234 1.00 86.81 212 LEU A N 1
ATOM 1603 C CA . LEU A 1 212 ? -6.463 4.604 12.849 1.00 86.81 212 LEU A CA 1
ATOM 1604 C C . LEU A 1 212 ? -6.619 5.488 11.616 1.00 86.81 212 LEU A C 1
ATOM 1606 O O . LEU A 1 212 ? -7.456 5.204 10.767 1.00 86.81 212 LEU A O 1
ATOM 1610 N N . LYS A 1 213 ? -5.780 6.520 11.473 1.00 88.38 213 LYS A N 1
ATOM 1611 C CA . LYS A 1 213 ? -5.729 7.337 10.252 1.00 88.38 213 LYS A CA 1
ATOM 1612 C C . LYS A 1 213 ? -5.269 6.522 9.044 1.00 88.38 213 LYS A C 1
ATOM 1614 O O . LYS A 1 213 ? -5.800 6.709 7.959 1.00 88.38 213 LYS A O 1
ATOM 1619 N N . ILE A 1 214 ? -4.294 5.630 9.207 1.00 93.38 214 ILE A N 1
ATOM 1620 C CA . ILE A 1 214 ? -3.869 4.732 8.125 1.00 93.38 214 ILE A CA 1
ATOM 1621 C C . ILE A 1 214 ? -4.985 3.731 7.819 1.00 93.38 214 ILE A C 1
ATOM 1623 O O . ILE A 1 214 ? -5.360 3.568 6.660 1.00 93.38 214 ILE A O 1
ATOM 1627 N N . LEU A 1 215 ? -5.547 3.101 8.853 1.00 91.94 215 LEU A N 1
ATOM 1628 C CA . LEU A 1 215 ? -6.597 2.098 8.715 1.00 91.94 215 LEU A CA 1
ATOM 1629 C C . LEU A 1 215 ? -7.847 2.674 8.042 1.00 91.94 215 LEU A C 1
ATOM 1631 O O . LEU A 1 215 ? -8.378 2.032 7.142 1.00 91.94 215 LEU A O 1
ATOM 1635 N N . SER A 1 216 ? -8.279 3.892 8.389 1.00 92.94 216 SER A N 1
ATOM 1636 C CA . SER A 1 216 ? -9.415 4.534 7.713 1.00 92.94 216 SER A CA 1
ATOM 1637 C C . SER A 1 216 ? -9.156 4.745 6.228 1.00 92.94 216 SER A C 1
ATOM 1639 O O . SER A 1 216 ? -10.053 4.538 5.420 1.00 92.94 216 SER A O 1
ATOM 1641 N N . GLN A 1 217 ? -7.929 5.103 5.845 1.00 95.31 217 GLN A N 1
ATOM 1642 C CA . GLN A 1 217 ? -7.575 5.287 4.439 1.00 95.31 217 GLN A CA 1
ATOM 1643 C C . GLN A 1 217 ? -7.502 3.955 3.686 1.00 95.31 217 GLN A C 1
ATOM 1645 O O . GLN A 1 217 ? -7.928 3.900 2.535 1.00 95.31 217 GLN A O 1
ATOM 1650 N N . VAL A 1 218 ? -7.042 2.872 4.324 1.00 95.69 218 VAL A N 1
ATOM 1651 C CA . VAL A 1 218 ? -7.096 1.519 3.740 1.00 95.69 218 VAL A CA 1
ATOM 1652 C C . VAL A 1 218 ? -8.545 1.087 3.526 1.00 95.69 218 VAL A C 1
ATOM 1654 O O . VAL A 1 218 ? -8.918 0.732 2.411 1.00 95.69 218 VAL A O 1
ATOM 1657 N N . LEU A 1 219 ? -9.376 1.167 4.569 1.00 94.62 219 LEU A N 1
ATOM 1658 C CA . LEU A 1 219 ? -10.784 0.769 4.514 1.00 94.62 219 LEU A CA 1
ATOM 1659 C C . LEU A 1 219 ? -11.579 1.627 3.520 1.00 94.62 219 LEU A C 1
ATOM 1661 O O . LEU A 1 219 ? -12.318 1.079 2.709 1.00 94.62 219 LEU A O 1
ATOM 1665 N N . GLY A 1 220 ? -11.365 2.944 3.509 1.00 94.94 220 GLY A N 1
ATOM 1666 C CA . GLY A 1 220 ? -11.979 3.850 2.538 1.00 94.94 220 GLY A CA 1
ATOM 1667 C C . GLY A 1 220 ? -11.531 3.566 1.102 1.00 94.94 220 GLY A C 1
ATOM 1668 O O . GLY A 1 220 ? -12.335 3.627 0.179 1.00 94.94 220 GLY A O 1
ATOM 1669 N N . THR A 1 221 ? -10.274 3.169 0.889 1.00 95.31 221 THR A N 1
ATOM 1670 C CA . THR A 1 221 ? -9.804 2.741 -0.440 1.00 95.31 221 THR A CA 1
ATOM 1671 C C . THR A 1 221 ? -10.516 1.466 -0.892 1.00 95.31 221 THR A C 1
ATOM 1673 O O . THR A 1 221 ? -11.008 1.404 -2.017 1.00 95.31 221 THR A O 1
ATOM 1676 N N . VAL A 1 222 ? -10.652 0.475 -0.006 1.00 93.75 222 VAL A N 1
ATOM 1677 C CA . VAL A 1 222 ? -11.408 -0.760 -0.279 1.00 93.75 222 VAL A CA 1
ATOM 1678 C C . VAL A 1 222 ? -12.881 -0.456 -0.574 1.00 93.75 222 VAL A C 1
ATOM 1680 O O . VAL A 1 222 ? -13.436 -1.010 -1.522 1.00 93.75 222 VAL A O 1
ATOM 1683 N N . GLN A 1 223 ? -13.501 0.454 0.183 1.00 95.25 223 GLN A N 1
ATOM 1684 C CA . GLN A 1 223 ? -14.873 0.918 -0.043 1.00 95.25 223 GLN A CA 1
ATOM 1685 C C . GLN A 1 223 ? -15.037 1.555 -1.423 1.00 95.25 223 GLN A C 1
ATOM 1687 O O . GLN A 1 223 ? -15.976 1.234 -2.142 1.00 95.25 223 GLN A O 1
ATOM 1692 N N . VAL A 1 224 ? -14.112 2.427 -1.829 1.00 94.50 224 VAL A N 1
ATOM 1693 C CA . VAL A 1 224 ? -14.147 3.065 -3.152 1.00 94.50 224 VAL A CA 1
ATOM 1694 C C . VAL A 1 224 ? -13.995 2.033 -4.271 1.00 94.50 224 VAL A C 1
ATOM 1696 O O . VAL A 1 224 ? -14.645 2.160 -5.306 1.00 94.50 224 VAL A O 1
ATOM 1699 N N . MET A 1 225 ? -13.158 1.011 -4.078 1.00 93.19 225 MET A N 1
ATOM 1700 C CA . MET A 1 225 ? -12.893 -0.001 -5.106 1.00 93.19 225 MET A CA 1
ATOM 1701 C C . MET A 1 225 ? -13.997 -1.059 -5.228 1.00 93.19 225 MET A C 1
ATOM 1703 O O . MET A 1 225 ? -14.263 -1.518 -6.337 1.00 93.19 225 MET A O 1
ATOM 1707 N N . TYR A 1 226 ? -14.642 -1.449 -4.123 1.00 93.06 226 TYR A N 1
ATOM 1708 C CA . TYR A 1 226 ? -15.573 -2.589 -4.106 1.00 93.06 226 TYR A CA 1
ATOM 1709 C C . TYR A 1 226 ? -16.945 -2.322 -3.480 1.00 93.06 226 TYR A C 1
ATOM 1711 O O . TYR A 1 226 ? -17.804 -3.204 -3.505 1.00 93.06 226 TYR A O 1
ATOM 1719 N N . GLY A 1 227 ? -17.168 -1.134 -2.928 1.00 94.69 227 GLY A N 1
ATOM 1720 C CA . GLY A 1 227 ? -18.400 -0.764 -2.239 1.00 94.69 227 GLY A CA 1
ATOM 1721 C C . GLY A 1 227 ? -18.513 -1.299 -0.807 1.00 94.69 227 GLY A C 1
ATOM 1722 O O . GLY A 1 227 ? -17.693 -2.083 -0.317 1.00 94.69 227 GLY A O 1
ATOM 1723 N N . ASP A 1 228 ? -19.581 -0.865 -0.138 1.00 95.69 228 ASP A N 1
ATOM 1724 C CA . ASP A 1 228 ? -19.823 -1.098 1.291 1.00 95.69 228 ASP A CA 1
ATOM 1725 C C . ASP A 1 228 ? -19.975 -2.580 1.646 1.00 95.69 228 ASP A C 1
ATOM 1727 O O . ASP A 1 228 ? -19.436 -3.040 2.651 1.00 95.69 228 ASP A O 1
ATOM 1731 N N . GLU A 1 229 ? -20.678 -3.356 0.817 1.00 93.31 229 GLU A N 1
ATOM 1732 C CA . GLU A 1 229 ? -20.931 -4.776 1.091 1.00 93.31 229 GLU A CA 1
ATOM 1733 C C . GLU A 1 229 ? -19.626 -5.572 1.191 1.00 93.31 229 GLU A C 1
ATOM 1735 O O . GLU A 1 229 ? -19.438 -6.386 2.104 1.00 93.31 229 GLU A O 1
ATOM 1740 N N . LYS A 1 230 ? -18.686 -5.306 0.275 1.00 91.38 230 LYS A N 1
ATOM 1741 C CA . LYS A 1 230 ? -17.386 -5.971 0.284 1.00 91.38 230 LYS A CA 1
ATOM 1742 C C . LYS A 1 230 ? -16.525 -5.479 1.441 1.00 91.38 230 LYS A C 1
ATOM 1744 O O . LYS A 1 230 ? -15.892 -6.311 2.090 1.00 91.38 230 LYS A O 1
ATOM 1749 N N . LEU A 1 231 ? -16.542 -4.178 1.739 1.00 94.19 231 LEU A N 1
ATOM 1750 C CA . LEU A 1 231 ? -15.854 -3.614 2.901 1.00 94.19 231 LEU A CA 1
ATOM 1751 C C . LEU A 1 231 ? -16.320 -4.281 4.209 1.00 94.19 231 LEU A C 1
ATOM 1753 O O . LEU A 1 231 ? -15.490 -4.691 5.019 1.00 94.19 231 LEU A O 1
ATOM 1757 N N . VAL A 1 232 ? -17.630 -4.461 4.393 1.00 94.00 232 VAL A N 1
ATOM 1758 C CA . VAL A 1 232 ? -18.212 -5.150 5.556 1.00 94.00 232 VAL A CA 1
ATOM 1759 C C . VAL A 1 232 ? -17.705 -6.592 5.664 1.00 94.00 232 VAL A C 1
ATOM 1761 O O . VAL A 1 232 ? -17.358 -7.032 6.760 1.00 94.00 232 VAL A O 1
ATOM 1764 N N . SER A 1 233 ? -17.634 -7.333 4.552 1.00 91.44 233 SER A N 1
ATOM 1765 C CA . SER A 1 233 ? -17.075 -8.697 4.539 1.00 91.44 233 SER A CA 1
ATOM 1766 C C . SER A 1 233 ? -15.601 -8.707 4.946 1.00 91.44 233 SER A C 1
ATOM 1768 O O . SER A 1 233 ? -15.215 -9.456 5.839 1.00 91.44 233 SER A O 1
ATOM 1770 N N . VAL A 1 234 ? -14.798 -7.832 4.336 1.00 90.06 234 VAL A N 1
ATOM 1771 C CA . VAL A 1 234 ? -13.362 -7.688 4.615 1.00 90.06 234 VAL A CA 1
ATOM 1772 C C . VAL A 1 234 ? -13.114 -7.354 6.085 1.00 90.06 234 VAL A C 1
ATOM 1774 O O . VAL A 1 234 ? -12.250 -7.946 6.731 1.00 90.06 234 VAL A O 1
ATOM 1777 N N . TYR A 1 235 ? -13.894 -6.430 6.644 1.00 90.50 235 TYR A N 1
ATOM 1778 C CA . TYR A 1 235 ? -13.745 -6.026 8.036 1.00 90.50 235 TYR A CA 1
ATOM 1779 C C . TYR A 1 235 ? -14.166 -7.137 9.014 1.00 90.50 235 TYR A C 1
ATOM 1781 O O . TYR A 1 235 ? -13.518 -7.332 10.041 1.00 90.50 235 TYR A O 1
ATOM 1789 N N . LYS A 1 236 ? -15.195 -7.931 8.684 1.00 90.75 236 LYS A N 1
ATOM 1790 C CA . LYS A 1 236 ? -15.555 -9.126 9.471 1.00 90.75 236 LYS A CA 1
ATOM 1791 C C . LYS A 1 236 ? -14.436 -10.166 9.483 1.00 90.75 236 LYS A C 1
ATOM 1793 O O . LYS A 1 236 ? -14.161 -10.730 10.537 1.00 90.75 236 LYS A O 1
ATOM 1798 N N . GLU A 1 237 ? -13.791 -10.399 8.342 1.00 88.25 237 GLU A N 1
ATOM 1799 C CA . GLU A 1 237 ? -12.656 -11.326 8.225 1.00 88.25 237 GLU A CA 1
ATOM 1800 C C . GLU A 1 237 ? -11.434 -10.853 9.021 1.00 88.25 237 GLU A C 1
ATOM 1802 O O . GLU A 1 237 ? -10.699 -11.674 9.566 1.00 88.25 237 GLU A O 1
ATOM 1807 N N . PHE A 1 238 ? -11.234 -9.536 9.139 1.00 87.31 238 PHE A N 1
ATOM 1808 C CA . PHE A 1 238 ? -10.182 -8.975 9.986 1.00 87.31 238 PHE A CA 1
ATOM 1809 C C . PHE A 1 238 ? -10.376 -9.315 11.470 1.00 87.31 238 PHE A C 1
ATOM 1811 O O . PHE A 1 238 ? -9.396 -9.529 12.180 1.00 87.31 238 PHE A O 1
ATOM 1818 N N . GLY A 1 239 ? -11.626 -9.370 11.943 1.00 83.06 239 GLY A N 1
ATOM 1819 C CA . GLY A 1 239 ? -11.972 -9.854 13.285 1.00 83.06 239 GLY A CA 1
ATOM 1820 C C . GLY A 1 239 ? -11.460 -8.999 14.452 1.00 83.06 239 GLY A C 1
ATOM 1821 O O . GLY A 1 239 ? -11.545 -9.428 15.601 1.00 83.06 239 GLY A O 1
ATOM 1822 N N . CYS A 1 240 ? -10.933 -7.802 14.182 1.00 83.00 240 CYS A N 1
ATOM 1823 C CA . CYS A 1 240 ? -10.336 -6.912 15.175 1.00 83.00 240 CYS A CA 1
ATOM 1824 C C . CYS A 1 240 ? -11.209 -5.652 15.360 1.00 83.00 240 CYS A C 1
ATOM 1826 O O . CYS A 1 240 ? -11.274 -4.819 14.447 1.00 83.00 240 CYS A O 1
ATOM 1828 N N . PRO A 1 241 ? -11.900 -5.498 16.509 1.00 82.75 241 PRO A N 1
ATOM 1829 C CA . PRO A 1 241 ? -12.756 -4.340 16.780 1.00 82.75 241 PRO A CA 1
ATOM 1830 C C . PRO A 1 241 ? -11.957 -3.034 16.801 1.00 82.75 241 PRO A C 1
ATOM 1832 O O . PRO A 1 241 ? -10.914 -2.986 17.446 1.00 82.75 241 PRO A O 1
ATOM 1835 N N . LEU A 1 242 ? -12.455 -1.939 16.207 1.00 83.81 242 LEU A N 1
ATOM 1836 C CA . LEU A 1 242 ? -11.695 -0.677 16.158 1.00 83.81 242 LEU A CA 1
ATOM 1837 C C . LEU A 1 242 ? -11.309 -0.166 17.551 1.00 83.81 242 LEU A C 1
ATOM 1839 O O . LEU A 1 242 ? -10.213 0.357 17.738 1.00 83.81 242 LEU A O 1
ATOM 1843 N N . LYS A 1 243 ? -12.167 -0.379 18.553 1.00 81.75 243 LYS A N 1
ATOM 1844 C CA . LYS A 1 243 ? -11.898 -0.009 19.950 1.00 81.75 243 LYS A CA 1
ATOM 1845 C C . LYS A 1 243 ? -10.593 -0.583 20.517 1.00 81.75 243 LYS A C 1
ATOM 1847 O O . LYS A 1 243 ? -10.060 -0.005 21.457 1.00 81.75 243 LYS A O 1
ATOM 1852 N N . SER A 1 244 ? -10.045 -1.669 19.960 1.00 80.50 244 SER A N 1
ATOM 1853 C CA . SER A 1 244 ? -8.762 -2.225 20.417 1.00 80.50 244 SER A CA 1
ATOM 1854 C C . SER A 1 244 ? -7.565 -1.321 20.115 1.00 80.50 244 SER A C 1
ATOM 1856 O O . SER A 1 244 ? -6.505 -1.513 20.703 1.00 80.50 244 SER A O 1
ATOM 1858 N N . PHE A 1 245 ? -7.708 -0.349 19.209 1.00 78.12 245 PHE A N 1
ATOM 1859 C CA . PHE A 1 245 ? -6.654 0.614 18.883 1.00 78.12 245 PHE A CA 1
ATOM 1860 C C . PHE A 1 245 ? -6.607 1.813 19.845 1.00 78.12 245 PHE A C 1
ATOM 1862 O O . PHE A 1 245 ? -5.657 2.593 19.792 1.00 78.12 245 PHE A O 1
ATOM 1869 N N . TRP A 1 246 ? -7.590 1.970 20.739 1.00 75.75 246 TRP A N 1
ATOM 1870 C CA . TRP A 1 246 ? -7.560 2.987 21.791 1.00 75.75 246 TRP A CA 1
ATOM 1871 C C . TRP A 1 246 ? -6.915 2.411 23.057 1.00 75.75 246 TRP A C 1
ATOM 1873 O O . TRP A 1 246 ? -7.411 1.444 23.636 1.00 75.75 246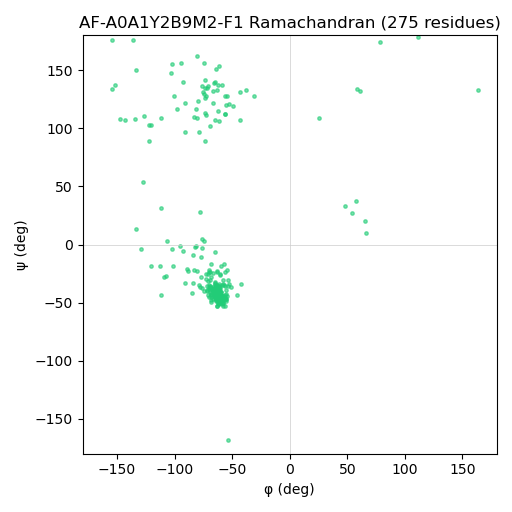 TRP A O 1
ATOM 1883 N N . LYS A 1 247 ? -5.830 3.033 23.541 1.00 66.69 247 LYS A N 1
ATOM 1884 C CA . LYS A 1 247 ? -5.281 2.728 24.873 1.00 66.69 247 LYS A CA 1
ATOM 1885 C C . LYS A 1 247 ? -6.317 3.135 25.932 1.00 66.69 247 LYS A C 1
ATOM 1887 O O . LYS A 1 247 ? -6.517 4.322 26.193 1.00 66.69 247 LYS A O 1
ATOM 1892 N N . VAL A 1 248 ? -6.964 2.141 26.544 1.00 55.56 248 VAL A N 1
ATOM 1893 C CA . VAL A 1 248 ? -8.049 2.299 27.538 1.00 55.56 248 VAL A CA 1
ATOM 1894 C C . VAL A 1 248 ? -7.633 3.169 28.735 1.00 55.56 248 VAL A C 1
ATOM 1896 O O . VAL A 1 248 ? -8.478 3.799 29.358 1.00 55.56 248 VAL A O 1
ATOM 1899 N N . GLU A 1 249 ? -6.335 3.284 29.026 1.00 53.69 249 GLU A N 1
ATOM 1900 C CA . GLU A 1 249 ? -5.822 4.116 30.124 1.00 53.69 249 GLU A CA 1
ATOM 1901 C C . GLU A 1 249 ? -5.954 5.634 29.890 1.00 53.69 249 GLU A C 1
ATOM 1903 O O . GLU A 1 249 ? -5.985 6.388 30.861 1.00 53.69 249 GLU A O 1
ATOM 1908 N N . LYS A 1 250 ? -6.073 6.100 28.635 1.00 50.62 250 LYS A N 1
ATOM 1909 C CA . LYS A 1 250 ? -6.271 7.530 28.309 1.00 50.62 250 LYS A CA 1
ATOM 1910 C C . LYS A 1 250 ? -7.716 7.898 27.961 1.00 50.62 250 LYS A C 1
ATOM 1912 O O . LYS A 1 250 ? -8.055 9.077 28.012 1.00 50.62 250 LYS A O 1
ATOM 1917 N N . ALA A 1 251 ? -8.559 6.925 27.620 1.00 50.34 251 ALA A N 1
ATOM 1918 C CA . ALA A 1 251 ? -9.974 7.157 27.351 1.00 50.34 251 ALA A CA 1
ATOM 1919 C C . ALA A 1 251 ? -10.761 6.989 28.655 1.00 50.34 251 ALA A C 1
ATOM 1921 O O . ALA A 1 251 ? -11.043 5.873 29.100 1.00 50.34 251 ALA A O 1
ATOM 1922 N N . GLY A 1 252 ? -11.045 8.105 29.322 1.00 52.53 252 GLY A N 1
ATOM 1923 C CA . GLY A 1 252 ? -11.803 8.107 30.563 1.00 52.53 252 GLY A CA 1
ATOM 1924 C C . GLY A 1 252 ? -13.147 7.417 30.354 1.00 52.53 252 GLY A C 1
ATOM 1925 O O . GLY A 1 252 ? -13.947 7.852 29.559 1.00 52.53 252 GLY A O 1
ATOM 1926 N N . LYS A 1 253 ? -13.426 6.338 31.089 1.00 59.31 253 LYS A N 1
ATOM 1927 C CA . LYS A 1 253 ? -14.709 5.604 31.058 1.00 59.31 253 LYS A CA 1
ATOM 1928 C C . LYS A 1 253 ? -15.066 4.992 29.685 1.00 59.31 253 LYS A C 1
ATOM 1930 O O . LYS A 1 253 ? -15.137 5.630 28.648 1.00 59.31 253 LYS A O 1
ATOM 1935 N N . LYS A 1 254 ? -15.451 3.716 29.717 1.00 60.31 254 LYS A N 1
ATOM 1936 C CA . LYS A 1 254 ? -15.872 2.900 28.561 1.00 60.31 254 LYS A CA 1
ATOM 1937 C C . LYS A 1 254 ? -16.808 3.602 27.548 1.00 60.31 254 LYS A C 1
ATOM 1939 O O . LYS A 1 254 ? -16.678 3.350 26.360 1.00 60.31 254 LYS A O 1
ATOM 1944 N N . GLY A 1 255 ? -17.699 4.490 28.002 1.00 64.38 255 GLY A N 1
ATOM 1945 C CA . GLY A 1 255 ? -18.620 5.229 27.128 1.00 64.38 255 GLY A CA 1
ATOM 1946 C C . GLY A 1 255 ? -17.962 6.265 26.205 1.00 64.38 255 GLY A C 1
ATOM 1947 O O . GLY A 1 255 ? -18.477 6.492 25.117 1.00 64.38 255 GLY A O 1
ATOM 1948 N N . GLU A 1 256 ? -16.816 6.847 26.580 1.00 74.56 256 GLU A N 1
ATOM 1949 C CA . GLU A 1 256 ? -16.101 7.815 25.728 1.00 74.56 256 GLU A CA 1
ATOM 1950 C C . GLU A 1 256 ? -15.412 7.122 24.538 1.00 74.56 256 GLU A C 1
ATOM 1952 O O . GLU A 1 256 ? -15.285 7.708 23.466 1.00 74.56 256 GLU A O 1
ATOM 1957 N N . VAL A 1 257 ? -15.005 5.853 24.695 1.00 76.38 257 VAL A N 1
ATOM 1958 C CA . VAL A 1 257 ? -14.418 5.052 23.604 1.00 76.38 257 VAL A CA 1
ATOM 1959 C C . VAL A 1 257 ? -15.472 4.699 22.563 1.00 76.38 257 VAL A C 1
ATOM 1961 O O . VAL A 1 257 ? -15.214 4.844 21.372 1.00 76.38 257 VAL A O 1
ATOM 1964 N N . ASP A 1 258 ? -16.652 4.257 23.002 1.00 82.94 258 ASP A N 1
ATOM 1965 C CA . ASP A 1 258 ? -17.733 3.874 22.090 1.00 82.94 258 ASP A CA 1
ATOM 1966 C C . ASP A 1 258 ? -18.176 5.084 21.238 1.00 82.94 258 ASP A C 1
ATOM 1968 O O . ASP A 1 258 ? -18.291 4.973 20.019 1.00 82.94 258 ASP A O 1
ATOM 1972 N N . GLU A 1 259 ? -18.321 6.269 21.845 1.00 85.00 259 GLU A N 1
ATOM 1973 C CA . GLU A 1 259 ? -18.625 7.513 21.120 1.00 85.00 259 GLU A CA 1
ATOM 1974 C C . GLU A 1 259 ? -17.483 7.936 20.178 1.00 85.00 259 GLU A C 1
ATOM 1976 O O . GLU A 1 259 ? -17.728 8.320 19.034 1.00 85.00 259 GLU A O 1
ATOM 1981 N N . ALA A 1 260 ? -16.222 7.812 20.608 1.00 84.25 260 ALA A N 1
ATOM 1982 C CA . ALA A 1 260 ? -15.067 8.121 19.765 1.00 84.25 260 ALA A CA 1
ATOM 1983 C C . ALA A 1 260 ? -14.968 7.208 18.531 1.00 84.25 260 ALA A C 1
ATOM 1985 O O . ALA A 1 260 ? -14.600 7.681 17.455 1.00 84.25 260 ALA A O 1
ATOM 1986 N N . VAL A 1 261 ? -15.313 5.922 18.663 1.00 87.00 261 VAL A N 1
ATOM 1987 C CA . VAL A 1 261 ? -15.356 4.974 17.540 1.00 87.00 261 VAL A CA 1
ATOM 1988 C C . VAL A 1 261 ? -16.448 5.365 16.543 1.00 87.00 261 VAL A C 1
ATOM 1990 O O . VAL A 1 261 ? -16.185 5.381 15.342 1.00 87.00 261 VAL A O 1
ATOM 1993 N N . LEU A 1 262 ? -17.645 5.724 17.018 1.00 88.56 262 LEU A N 1
ATOM 1994 C CA . LEU A 1 262 ? -18.739 6.169 16.146 1.00 88.56 262 LEU A CA 1
ATOM 1995 C C . LEU A 1 262 ? -18.375 7.456 15.397 1.00 88.56 262 LEU A C 1
ATOM 1997 O O . LEU A 1 262 ? -18.480 7.496 14.172 1.00 88.56 262 LEU A O 1
ATOM 2001 N N . ASN A 1 263 ? -17.849 8.457 16.108 1.00 87.88 263 ASN A N 1
ATOM 2002 C CA . ASN A 1 263 ? -17.392 9.716 15.514 1.00 87.88 263 ASN A CA 1
ATOM 2003 C C . ASN A 1 263 ? -16.262 9.497 14.495 1.00 87.88 263 ASN A C 1
ATOM 2005 O O . ASN A 1 263 ? -16.193 10.185 13.477 1.00 87.88 263 ASN A O 1
ATOM 2009 N N . PHE A 1 264 ? -15.366 8.540 14.752 1.00 89.50 264 PHE A N 1
ATOM 2010 C CA . PHE A 1 264 ? -14.316 8.162 13.809 1.00 89.50 264 PHE A CA 1
ATOM 2011 C C . PHE A 1 264 ? -14.892 7.544 12.532 1.00 89.50 264 PHE A C 1
ATOM 2013 O O . PHE A 1 264 ? -14.467 7.918 11.440 1.00 89.50 264 PHE A O 1
ATOM 2020 N N . LEU A 1 265 ? -15.842 6.613 12.659 1.00 91.56 265 LEU A N 1
ATOM 2021 C CA . LEU A 1 265 ? -16.477 5.966 11.512 1.00 91.56 265 LEU A CA 1
ATOM 2022 C C . LEU A 1 265 ? -17.249 6.973 10.657 1.00 91.56 265 LEU A C 1
ATOM 2024 O O . LEU A 1 265 ? -17.077 6.973 9.443 1.00 91.56 265 LEU A O 1
ATOM 2028 N N . GLU A 1 266 ? -18.024 7.861 11.278 1.00 90.69 266 GLU A N 1
ATOM 2029 C CA . GLU A 1 266 ? -18.741 8.937 10.582 1.00 90.69 266 GLU A CA 1
ATOM 2030 C C . GLU A 1 266 ? -17.767 9.907 9.897 1.00 90.69 266 GLU A C 1
ATOM 2032 O O . GLU A 1 266 ? -17.859 10.161 8.697 1.00 90.69 266 GLU A O 1
ATOM 2037 N N . GLY A 1 267 ? -16.748 10.384 10.618 1.00 87.56 267 GLY A N 1
ATOM 2038 C CA . GLY A 1 267 ? -15.742 11.291 10.058 1.00 87.56 267 GLY A CA 1
ATOM 2039 C C . GLY A 1 267 ? -14.911 10.683 8.920 1.00 87.56 267 GLY A C 1
ATOM 2040 O O . GLY A 1 267 ? -14.351 11.421 8.109 1.00 87.56 267 GLY A O 1
ATOM 2041 N N . ALA A 1 268 ? -14.823 9.352 8.852 1.00 88.31 268 ALA A N 1
ATOM 2042 C CA . ALA A 1 268 ? -14.145 8.615 7.791 1.00 88.31 268 ALA A CA 1
ATOM 2043 C C . ALA A 1 268 ? -15.080 8.141 6.663 1.00 88.31 268 ALA A C 1
ATOM 2045 O O . ALA A 1 268 ? -14.583 7.530 5.717 1.00 88.31 268 ALA A O 1
ATOM 2046 N N . SER A 1 269 ? -16.390 8.409 6.747 1.00 92.44 269 SER A N 1
ATOM 2047 C CA . SER A 1 269 ? -17.417 7.884 5.831 1.00 92.44 269 SER A CA 1
ATOM 2048 C C . SER A 1 269 ? -17.463 6.346 5.765 1.00 92.44 269 SER A C 1
ATOM 2050 O O . SER A 1 269 ? -17.648 5.745 4.706 1.00 92.44 269 SER A O 1
ATOM 2052 N N . LEU A 1 270 ? -17.251 5.702 6.918 1.00 94.12 270 LEU A N 1
ATOM 2053 C CA . LEU A 1 270 ? -17.238 4.250 7.123 1.00 94.12 270 LEU A CA 1
ATOM 2054 C C . LEU A 1 270 ? -18.432 3.785 7.978 1.00 94.12 270 LEU A C 1
ATOM 2056 O O . LEU A 1 270 ? -18.342 2.805 8.720 1.00 94.12 270 LEU A O 1
ATOM 2060 N N . GLU A 1 271 ? -19.570 4.473 7.892 1.00 94.06 271 GLU A N 1
ATOM 2061 C CA . GLU A 1 271 ? -20.769 4.220 8.701 1.00 94.06 271 GLU A CA 1
ATOM 2062 C C . GLU A 1 271 ? -21.331 2.807 8.491 1.00 94.06 271 GLU A C 1
ATOM 2064 O O . GLU A 1 271 ? -21.939 2.231 9.396 1.00 94.06 271 GLU A O 1
ATOM 2069 N N . CYS A 1 272 ? -21.062 2.194 7.334 1.00 93.19 272 CYS A N 1
ATOM 2070 C CA . CYS A 1 272 ? -21.413 0.803 7.049 1.00 93.19 272 CYS A CA 1
ATOM 2071 C C . CYS A 1 272 ? -20.771 -0.205 8.028 1.00 93.19 272 CYS A C 1
ATOM 2073 O O . CYS A 1 272 ? -21.266 -1.325 8.165 1.00 93.19 272 CYS A O 1
ATOM 2075 N N . LEU A 1 273 ? -19.716 0.188 8.756 1.00 93.25 273 LEU A N 1
ATOM 2076 C CA . LEU A 1 273 ? -19.033 -0.628 9.765 1.00 93.25 273 LEU A CA 1
ATOM 2077 C C . LEU A 1 273 ? -19.555 -0.426 11.197 1.00 93.25 273 LEU A C 1
ATOM 2079 O O . LEU A 1 273 ? -19.135 -1.162 12.093 1.00 93.25 273 LEU A O 1
ATOM 2083 N N . VAL A 1 274 ? -20.468 0.525 11.433 1.00 90.12 274 VAL A N 1
ATOM 2084 C CA . VAL A 1 274 ? -21.053 0.797 12.763 1.00 90.12 274 VAL A CA 1
ATOM 2085 C C . VAL A 1 274 ? -21.693 -0.446 13.400 1.00 90.12 274 VAL A C 1
ATOM 2087 O O . VAL A 1 274 ? -21.435 -0.688 14.578 1.00 90.12 274 VAL A O 1
ATOM 2090 N N . PRO A 1 275 ? -22.450 -1.300 12.676 1.00 88.44 275 PRO A N 1
ATOM 2091 C CA . PRO A 1 275 ? -23.058 -2.497 13.269 1.00 88.44 275 PRO A CA 1
ATOM 2092 C C . PRO A 1 275 ? -22.062 -3.564 13.758 1.00 88.44 275 PRO A C 1
ATOM 2094 O O . PRO A 1 275 ? -22.492 -4.575 14.309 1.00 88.44 275 PRO A O 1
ATOM 2097 N N . LEU A 1 276 ? -20.760 -3.391 13.500 1.00 86.00 276 LEU A N 1
ATOM 2098 C CA . LEU A 1 276 ? -19.704 -4.361 13.810 1.00 86.00 276 LEU A CA 1
ATOM 2099 C C . LEU A 1 276 ? -18.812 -3.950 14.995 1.00 86.00 276 LEU A C 1
ATOM 2101 O O . LEU A 1 276 ? -17.838 -4.652 15.271 1.00 86.00 276 LEU A O 1
ATOM 2105 N N . GLN A 1 277 ? -19.105 -2.824 15.656 1.00 80.25 277 GLN A N 1
ATOM 2106 C CA . GLN A 1 277 ? -18.286 -2.275 16.749 1.00 80.25 277 GLN A CA 1
ATOM 2107 C C . GLN A 1 277 ? -18.642 -2.836 18.133 1.00 80.25 277 GLN A C 1
ATOM 2109 O O . GLN A 1 277 ? -19.829 -3.136 18.381 1.00 80.25 277 GLN A O 1
#

Secondary structure (DSSP, 8-state):
-----PPPPPPP-PPPP----------------------------------HHHHHHHHHHHHHHHHHHHHHHHHHHHH--HHHHHHHHHHHHHT--TT-HHHHHHHHHHHHHHHHHHHHHH-HHHHHHHHHHHHHHHHTTSS-HHHHHHHHHHHIIIIISSTTT--HHHHHHHHHHHHHHHHH-TTTS-HHHHHHHHHHHHH-TT--THHHHHHHHHHHHHHHHHHHHHHHHHHHHH---GGGGS-TTTS-HHHHHHHHHHHHHHHTT-GGGGGG-

Mean predicted aligned error: 13.97 Å

Sequence (277 aa):
MADTQEQPPVVVTDPAPLDTADVKAASIEAAPSSATLCVPEAADIPTPIEQPEQREQTAIEESKQSAAVTETLNNWFQTFDQPTILAQFQNYAAYTSPSTESSAKKFVSQMLDALVTESFTRGGGAVARTAMLFPELVKGLVVSVDDVQECIKSFTKRHILPPATATPQTNKYFGIFYGVVYADLPSSFSLPFLQTLLTPLTESDDGDLSILKILSQVLGTVQVMYGDEKLVSVYKEFGCPLKSFWKVEKAGKKGEVDEAVLNFLEGASLECLVPLQ

Radius of gyration: 28.02 Å; Cα contacts (8 Å, |Δi|>4): 200; chains: 1; bounding box: 94×65×58 Å

Nearest PDB structures (foldseek):
  8ffw-assembly1_D  TM=3.549E-01  e=8.679E-01  Homo sapiens
  7q2x-assembly1_D  TM=3.753E-01  e=2.366E+00  Saccharomyces cerevisiae S288C
  8ffv-assembly1_D  TM=3.653E-01  e=2.168E+00  Homo sapiens
  1g3j-assembly1_A  TM=3.036E-01  e=3.353E+00  Homo sapiens

Organism: NCBI:txid329046

pLDDT: mean 76.55, std 21.28, range [29.27, 97.94]

Solvent-accessible surface area (backbone atoms only — not comparable to full-atom values): 16728 Å² total; per-residue (Å²): 134,88,85,84,88,83,81,82,86,86,81,86,79,82,84,80,86,86,81,88,78,88,84,81,87,79,89,85,86,84,88,89,82,92,77,92,76,84,83,77,77,80,77,78,73,79,71,82,75,77,49,70,69,58,56,52,52,49,53,54,50,54,52,53,49,53,50,51,48,52,52,51,51,52,52,38,79,73,64,66,49,61,71,63,54,51,51,52,52,43,49,55,62,66,72,50,55,92,94,33,58,69,57,35,54,50,50,54,52,51,47,54,44,49,51,56,57,52,18,64,77,71,32,65,70,44,23,45,56,56,22,58,46,52,55,50,37,37,76,66,67,61,40,54,70,64,56,52,52,49,44,52,52,52,46,39,62,64,38,55,68,37,76,93,50,39,39,76,65,52,40,42,42,48,10,35,26,50,16,46,36,23,68,76,36,49,92,78,46,36,67,67,56,53,47,64,75,44,44,71,54,72,69,47,86,82,73,60,62,59,62,57,51,22,48,45,30,20,52,45,38,36,27,74,75,61,34,61,71,50,38,46,53,54,52,58,73,57,70,67,53,70,72,77,77,53,65,66,90,75,44,71,58,78,68,53,49,57,52,51,51,51,54,49,27,55,77,56,74,40,58,81,50,58,92,70,104

Foldseek 3Di:
DDDDDDDDDDDDDDDDDDDDDDDDDDDDDDDDDDDDDDDDDPDPPPDPPCDPVNVVVVVVVVVVLVVLLVVLLVVCVVPVPLVVSLVVLVCLCPPDDPVCNVVSLVSSLVSLLCQCVVLLVVAQVSLLSSLLSPLVCCVSVSDPLVSNLVSLLVCCVPACLDPVRNDLSSLLSNLSSLLNNCLNCVVSRAPVSLCVSCVSVLVDPPQDLSSLSSVLSSLVNNCVVPNLVVSLVRVVVVVDDPLVSGPPVPQPDPVSSLVVSCVSCVVSVNNSCNVVD